Protein AF-A0ABC9NZV6-F1 (afdb_monomer)

Foldseek 3Di:
DVVVVVVVVVVVVVVVVVVVVVVVVVVVVVVVVVVVVVVCVVCDPPPDDDFPLVVVVVLLVVLCVLQVPVPDDPLVSLLQSLLCVLVVHSCSSVFKDWDPCQLVLLLVLLLVAAEEEELDVLLVVLADPLLCVQSVYYYDYCLVPPVLVVVCVVVVHHSSLSGLVVCQLVQAQHEYQYFADLNNLVSNQCSCPVVVREHSEYAQFHADDPNNQVSVVCCVVRHPHIYIYGHDRGGHSSSSNSSNNSSSCPQFDADSNRDTDHTDDD

Nearest PDB structures (foldseek):
  2afv-assembly1_A  TM=9.352E-01  e=1.718E-21  Leptospira interrogans
  4au1-assembly1_A  TM=9.487E-01  e=8.685E-20  Rhodobacter capsulatus SB 1003
  1f2v-assembly1_A  TM=9.376E-01  e=1.028E-19  Pseudomonas denitrificans (nom. rej.)
  5n0g-assembly1_A-2  TM=9.483E-01  e=7.307E-19  Rhodobacter capsulatus SB 1003
  1v9c-assembly1_B  TM=9.273E-01  e=1.791E-18  Thermus thermophilus

Solvent-accessible surface area (backbone atoms only — not comparable to full-atom values): 13851 Å² total; per-residue (Å²): 121,68,70,64,54,52,53,52,52,50,5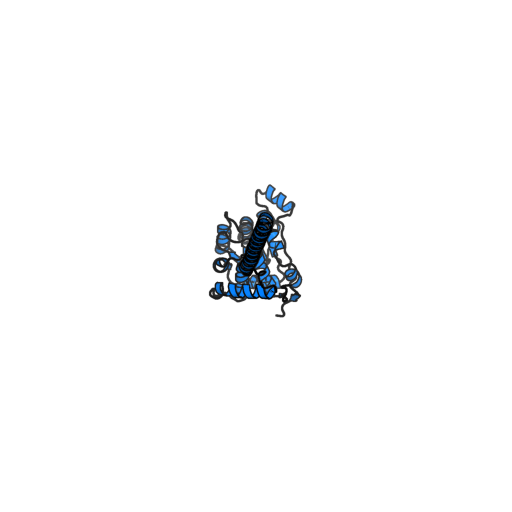1,51,54,53,50,52,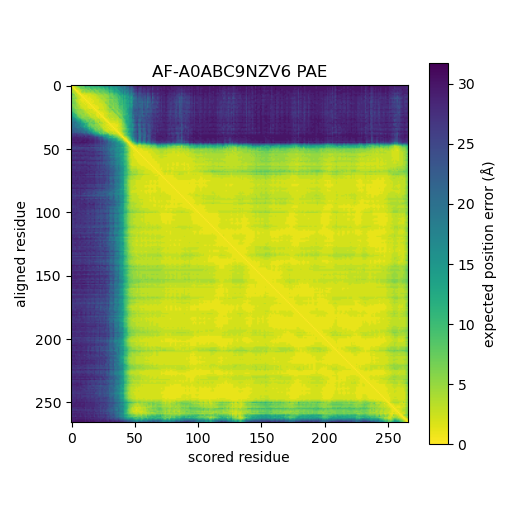52,52,52,51,52,53,51,52,50,49,53,50,52,50,49,49,50,52,48,51,50,59,63,46,66,77,61,60,79,78,92,65,89,82,53,58,37,64,53,50,53,53,48,49,59,62,45,41,79,68,46,71,88,70,80,62,52,74,70,49,46,47,30,42,47,33,34,18,64,68,67,76,38,72,66,43,50,76,33,50,45,64,42,86,65,23,65,60,42,40,38,51,27,40,74,73,52,25,37,39,40,29,48,38,66,63,25,56,67,56,37,55,61,64,49,30,62,73,66,63,33,58,76,46,66,42,57,82,38,66,66,30,49,50,51,8,62,74,70,74,49,53,40,37,34,32,28,53,60,69,48,45,74,71,40,48,48,14,33,38,37,24,10,49,49,30,61,30,48,48,42,51,50,44,40,31,72,77,69,64,44,47,35,38,20,36,34,43,15,18,31,37,94,70,55,12,31,60,39,39,52,47,46,74,74,67,54,94,45,32,27,41,34,36,59,47,44,52,55,19,26,62,38,32,12,30,39,54,38,41,47,52,51,74,51,39,35,61,49,70,76,64,47,69,77,46,67,44,87,128

Structure (mmCIF, N/CA/C/O backbone):
data_AF-A0ABC9NZV6-F1
#
_entry.id   AF-A0ABC9NZV6-F1
#
loop_
_atom_site.group_PDB
_atom_site.id
_atom_site.type_symbol
_atom_site.label_atom_id
_atom_site.label_alt_id
_atom_site.label_comp_id
_atom_site.label_asym_id
_atom_site.label_entity_id
_atom_site.label_seq_id
_atom_site.pdbx_PDB_ins_code
_atom_site.Cartn_x
_atom_site.Cartn_y
_atom_site.Cartn_z
_atom_site.occupancy
_atom_site.B_iso_or_equiv
_atom_site.auth_seq_id
_atom_site.auth_comp_id
_atom_site.auth_asym_id
_atom_site.auth_atom_id
_atom_site.pdbx_PDB_model_num
ATOM 1 N N . MET A 1 1 ? 103.370 6.487 -10.328 1.00 56.66 1 MET A N 1
ATOM 2 C CA . MET A 1 1 ? 102.502 6.395 -11.528 1.00 56.66 1 MET A CA 1
ATOM 3 C C . MET A 1 1 ? 101.476 5.253 -11.467 1.00 56.66 1 MET A C 1
ATOM 5 O O . MET A 1 1 ? 100.380 5.444 -11.971 1.00 56.66 1 MET A O 1
ATOM 9 N N . VAL A 1 2 ? 101.763 4.121 -10.802 1.00 55.81 2 VAL A N 1
ATOM 10 C CA . VAL A 1 2 ? 100.850 2.952 -10.705 1.00 55.81 2 VAL A CA 1
ATOM 11 C C . VAL A 1 2 ? 99.647 3.167 -9.761 1.00 55.81 2 VAL A C 1
ATOM 13 O O . VAL A 1 2 ? 98.536 2.756 -10.076 1.00 55.81 2 VAL A O 1
ATOM 16 N N . LEU A 1 3 ? 99.815 3.896 -8.648 1.00 52.66 3 LEU A N 1
ATOM 17 C CA . LEU A 1 3 ? 98.726 4.163 -7.689 1.00 52.66 3 LEU A CA 1
ATOM 18 C C . LEU A 1 3 ? 97.547 4.953 -8.296 1.00 52.66 3 LEU A C 1
ATOM 20 O O . LEU A 1 3 ? 96.398 4.612 -8.048 1.00 52.66 3 LEU A O 1
ATOM 24 N N . ILE A 1 4 ? 97.805 5.958 -9.142 1.00 57.38 4 ILE A N 1
ATOM 25 C CA . ILE A 1 4 ? 96.760 6.818 -9.740 1.00 57.38 4 ILE A CA 1
ATOM 26 C C . ILE A 1 4 ? 95.924 6.061 -10.791 1.00 57.38 4 ILE A C 1
ATOM 28 O O . ILE A 1 4 ? 94.727 6.317 -10.925 1.00 57.38 4 ILE A O 1
ATOM 32 N N . GLN A 1 5 ? 96.521 5.105 -11.515 1.00 58.81 5 GLN A N 1
ATOM 33 C CA . GLN A 1 5 ? 95.776 4.259 -12.456 1.00 58.81 5 GLN A CA 1
ATOM 34 C C . GLN A 1 5 ? 94.800 3.320 -11.737 1.00 58.81 5 GLN A C 1
ATOM 36 O O . GLN A 1 5 ? 93.668 3.170 -12.194 1.00 58.81 5 GLN A O 1
ATOM 41 N N . ASN A 1 6 ? 95.182 2.779 -10.576 1.00 60.06 6 ASN A N 1
ATOM 42 C CA . ASN A 1 6 ? 94.305 1.911 -9.788 1.00 60.06 6 ASN A CA 1
ATOM 43 C C . ASN A 1 6 ? 93.085 2.661 -9.226 1.00 60.06 6 ASN A C 1
ATOM 45 O O . ASN A 1 6 ? 91.987 2.113 -9.238 1.00 60.06 6 ASN A O 1
ATOM 49 N N . TYR A 1 7 ? 93.229 3.932 -8.826 1.00 68.44 7 TYR A N 1
ATOM 50 C CA . TYR A 1 7 ? 92.085 4.753 -8.398 1.00 68.44 7 TYR A CA 1
ATOM 51 C 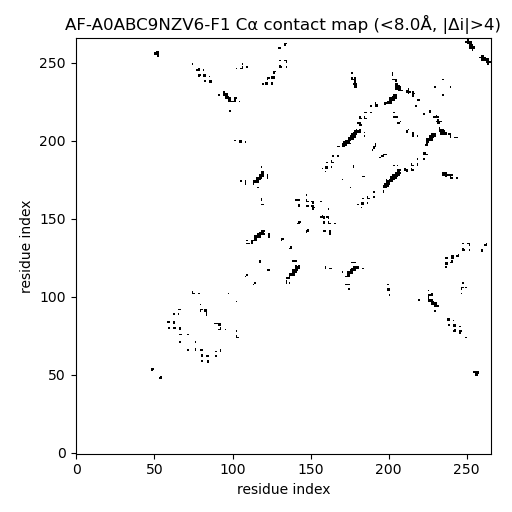C . TYR A 1 7 ? 91.125 5.089 -9.543 1.00 68.44 7 TYR A C 1
ATOM 53 O O . TYR A 1 7 ? 89.915 5.091 -9.331 1.00 68.44 7 TYR A O 1
ATOM 61 N N . LYS A 1 8 ? 91.637 5.335 -10.758 1.00 70.88 8 LYS A N 1
ATOM 62 C CA . LYS A 1 8 ? 90.788 5.536 -11.944 1.00 70.88 8 LYS A CA 1
ATOM 63 C C . LYS A 1 8 ? 90.012 4.271 -12.299 1.00 70.88 8 LYS A C 1
ATOM 65 O O . LYS A 1 8 ? 88.819 4.356 -12.573 1.00 70.88 8 LYS A O 1
ATOM 70 N N . LEU A 1 9 ? 90.666 3.111 -12.254 1.00 72.25 9 LEU A N 1
ATOM 71 C CA . LEU A 1 9 ? 90.017 1.831 -12.531 1.00 72.25 9 LEU A CA 1
ATOM 72 C C . LEU A 1 9 ? 88.949 1.506 -11.473 1.00 72.25 9 LEU A C 1
ATOM 74 O O . LEU A 1 9 ? 87.841 1.107 -11.820 1.00 72.25 9 LEU A O 1
ATOM 78 N N . LEU A 1 10 ? 89.244 1.765 -10.194 1.00 75.19 10 LEU A N 1
ATOM 79 C CA . LEU A 1 10 ? 88.295 1.596 -9.092 1.00 75.19 10 LEU A CA 1
ATOM 80 C C . LEU A 1 10 ? 87.078 2.525 -9.235 1.00 75.19 10 LEU A C 1
ATOM 82 O O . LEU A 1 10 ? 85.949 2.078 -9.062 1.00 75.19 10 LEU A O 1
ATOM 86 N N . TRP A 1 11 ? 87.281 3.790 -9.614 1.00 72.69 11 TRP A N 1
ATOM 87 C CA . TRP A 1 11 ? 86.186 4.738 -9.857 1.00 72.69 11 TRP A CA 1
ATOM 88 C C . TRP A 1 11 ? 85.287 4.332 -11.027 1.00 72.69 11 TRP A C 1
ATOM 90 O O . TRP A 1 11 ? 84.066 4.474 -10.938 1.00 72.69 11 TRP A O 1
ATOM 100 N N . ILE A 1 12 ? 85.870 3.802 -12.106 1.00 78.94 12 ILE A N 1
ATOM 101 C CA . ILE A 1 12 ? 85.109 3.279 -13.249 1.00 78.94 12 ILE A CA 1
ATOM 102 C C . ILE A 1 12 ? 84.257 2.084 -12.806 1.00 78.94 12 ILE A C 1
ATOM 104 O O . ILE A 1 12 ? 83.060 2.058 -13.083 1.00 78.94 12 ILE A O 1
ATOM 108 N N . LEU A 1 13 ? 84.834 1.143 -12.052 1.00 78.19 13 LEU A N 1
ATOM 109 C CA . LEU A 1 13 ? 84.115 -0.032 -11.551 1.00 78.19 13 LEU A CA 1
ATOM 110 C C . LEU A 1 13 ? 82.975 0.344 -10.590 1.00 78.19 13 LEU A C 1
ATOM 112 O O . LEU A 1 13 ? 81.869 -0.176 -10.727 1.00 78.19 13 LEU A O 1
ATOM 116 N N . VAL A 1 14 ? 83.199 1.289 -9.670 1.00 76.88 14 VAL A N 1
ATOM 117 C CA . VAL A 1 14 ? 82.156 1.790 -8.753 1.00 76.88 14 VAL A CA 1
ATOM 118 C C . VAL A 1 14 ? 81.040 2.511 -9.518 1.00 76.88 14 VAL A C 1
ATOM 120 O O . VAL A 1 14 ? 79.863 2.310 -9.222 1.00 76.88 14 VAL A O 1
ATOM 123 N N . SER A 1 15 ? 81.384 3.298 -10.540 1.00 74.69 15 SER A N 1
ATOM 124 C CA . SER A 1 15 ? 80.397 4.005 -11.370 1.00 74.69 15 SER A CA 1
ATOM 125 C C . SER A 1 15 ? 79.549 3.037 -12.199 1.00 74.69 15 SER A C 1
ATOM 127 O O . SER A 1 15 ? 78.334 3.204 -12.281 1.00 74.69 15 SER A O 1
ATOM 129 N N . MET A 1 16 ? 80.162 1.990 -12.764 1.00 77.75 16 MET A N 1
ATOM 130 C CA . MET A 1 16 ? 79.445 0.925 -13.476 1.00 77.75 16 MET A CA 1
ATOM 131 C C . MET A 1 16 ? 78.511 0.146 -12.543 1.00 77.75 16 MET A C 1
ATOM 133 O O . MET A 1 16 ? 77.380 -0.156 -12.924 1.00 77.75 16 MET A O 1
ATOM 137 N N . LEU A 1 17 ? 78.944 -0.127 -11.307 1.00 76.38 17 LEU A N 1
ATOM 138 C CA . LEU A 1 17 ? 78.107 -0.779 -10.302 1.00 76.38 17 LEU A CA 1
ATOM 139 C C . LEU A 1 17 ? 76.901 0.099 -9.928 1.00 76.38 17 LEU A C 1
ATOM 141 O O . LEU A 1 17 ? 75.770 -0.381 -9.944 1.00 76.38 17 LEU A O 1
ATOM 145 N N . LEU A 1 18 ? 77.109 1.395 -9.677 1.00 72.31 18 LEU A N 1
ATOM 146 C CA . LEU A 1 18 ? 76.027 2.345 -9.385 1.00 72.31 18 LEU A CA 1
ATOM 147 C C . LEU A 1 18 ? 75.033 2.466 -10.547 1.00 72.31 18 LEU A C 1
ATOM 149 O O . LEU A 1 18 ? 73.826 2.405 -10.321 1.00 72.31 18 LEU A O 1
ATOM 153 N N . LEU A 1 19 ? 75.520 2.558 -11.789 1.00 70.19 19 LEU A N 1
ATOM 154 C CA . LEU A 1 19 ? 74.675 2.566 -12.989 1.00 70.19 19 LEU A CA 1
ATOM 155 C C . LEU A 1 19 ? 73.843 1.284 -13.110 1.00 70.19 19 LEU A C 1
ATOM 157 O O . LEU A 1 19 ? 72.652 1.357 -13.412 1.00 70.19 19 LEU A O 1
ATOM 161 N N . SER A 1 20 ? 74.432 0.121 -12.818 1.00 72.38 20 SER A N 1
ATOM 162 C CA . SER A 1 20 ? 73.709 -1.156 -12.837 1.00 72.38 20 SER A CA 1
ATOM 163 C C . SER A 1 20 ? 72.613 -1.223 -11.767 1.00 72.38 20 SER A C 1
ATOM 165 O O . SER A 1 20 ? 71.501 -1.663 -12.055 1.00 72.38 20 SER A O 1
ATOM 167 N N . ILE A 1 21 ? 72.872 -0.701 -10.563 1.00 75.81 21 ILE A N 1
ATOM 168 C CA . ILE A 1 21 ? 71.893 -0.642 -9.469 1.00 75.81 21 ILE A CA 1
ATOM 169 C C . ILE A 1 21 ? 70.735 0.293 -9.832 1.00 75.81 21 ILE A C 1
ATOM 171 O O . ILE A 1 21 ? 69.575 -0.081 -9.657 1.00 75.81 21 ILE A O 1
ATOM 175 N N . VAL A 1 22 ? 71.023 1.476 -10.387 1.00 72.81 22 VAL A N 1
ATOM 176 C CA . VAL A 1 22 ? 69.993 2.422 -10.856 1.00 72.81 22 VAL A CA 1
ATOM 177 C C . VAL A 1 22 ? 69.148 1.802 -11.969 1.00 72.81 22 VAL A C 1
ATOM 179 O O . VAL A 1 22 ? 67.926 1.936 -11.957 1.00 72.81 22 VAL A O 1
ATOM 182 N N . HIS A 1 23 ? 69.763 1.071 -12.901 1.00 74.19 23 HIS A N 1
ATOM 183 C CA . HIS A 1 23 ? 69.038 0.394 -13.975 1.00 74.19 23 HIS A CA 1
ATOM 184 C C . HIS A 1 23 ? 68.109 -0.708 -13.439 1.00 74.19 23 HIS A C 1
ATOM 186 O O . HIS A 1 23 ? 66.945 -0.775 -13.828 1.00 74.19 23 HIS A O 1
ATOM 192 N N . VAL A 1 24 ? 68.576 -1.522 -12.486 1.00 74.75 24 VAL A N 1
ATOM 193 C CA . VAL A 1 24 ? 67.761 -2.561 -11.830 1.00 74.75 24 VAL A CA 1
ATOM 194 C C . VAL A 1 24 ? 66.624 -1.955 -11.002 1.00 74.75 24 VAL A C 1
ATOM 196 O O . VAL A 1 24 ? 65.512 -2.483 -11.013 1.00 74.75 24 VAL A O 1
ATOM 199 N N . LEU A 1 25 ? 66.864 -0.842 -10.302 1.00 72.50 25 LEU A N 1
ATOM 200 C CA . LEU A 1 25 ? 65.822 -0.119 -9.567 1.00 72.50 25 LEU A CA 1
ATOM 201 C C . LEU A 1 25 ? 64.769 0.456 -10.515 1.00 72.50 25 LEU A C 1
ATOM 203 O O . LEU A 1 25 ? 63.581 0.271 -10.266 1.00 72.50 25 LEU A O 1
ATOM 207 N N . ASN A 1 26 ? 65.183 1.064 -11.629 1.00 73.12 26 ASN A N 1
ATOM 208 C CA . ASN A 1 26 ? 64.257 1.546 -12.652 1.00 73.12 26 ASN A CA 1
ATOM 209 C C . ASN A 1 26 ? 63.429 0.399 -13.234 1.00 73.12 26 ASN A C 1
ATOM 211 O O . ASN A 1 26 ? 62.211 0.513 -13.256 1.00 73.12 26 ASN A O 1
ATOM 215 N N . LEU A 1 27 ? 64.044 -0.733 -13.592 1.00 74.38 27 LEU A N 1
ATOM 216 C CA . LEU A 1 27 ? 63.324 -1.920 -14.070 1.00 74.38 27 LEU A CA 1
ATOM 217 C C . LEU A 1 27 ? 62.316 -2.445 -13.040 1.00 74.38 27 LEU A C 1
ATOM 219 O O . LEU A 1 27 ? 61.202 -2.797 -13.415 1.00 74.38 27 LEU A O 1
ATOM 223 N N . LYS A 1 28 ? 62.657 -2.452 -11.744 1.00 70.06 28 LYS A N 1
ATOM 224 C CA . LYS A 1 28 ? 61.716 -2.820 -10.671 1.00 70.06 28 LYS A CA 1
ATOM 225 C C . LYS A 1 28 ? 60.574 -1.819 -10.524 1.00 70.06 28 LYS A C 1
ATOM 227 O O . LYS A 1 28 ? 59.446 -2.245 -10.314 1.00 70.06 28 LYS A O 1
ATOM 232 N N . VAL A 1 29 ? 60.834 -0.517 -10.649 1.00 67.00 29 VAL A N 1
ATOM 233 C CA . VAL A 1 29 ? 59.794 0.526 -10.605 1.00 67.00 29 VAL A CA 1
ATOM 234 C C . VAL A 1 29 ? 58.888 0.444 -11.831 1.00 67.00 29 VAL A C 1
ATOM 236 O O . VAL A 1 29 ? 57.674 0.576 -11.686 1.00 67.00 29 VAL A O 1
ATOM 239 N N . THR A 1 30 ? 59.446 0.181 -13.017 1.00 70.88 30 THR A N 1
ATOM 240 C CA . THR A 1 30 ? 58.676 -0.030 -14.248 1.00 70.88 30 THR A CA 1
ATOM 241 C C . THR A 1 30 ? 57.847 -1.299 -14.142 1.00 70.88 30 THR A C 1
ATOM 243 O O . THR A 1 30 ? 56.654 -1.243 -14.399 1.00 70.88 30 THR A O 1
ATOM 246 N N . TRP A 1 31 ? 58.426 -2.409 -13.677 1.00 66.38 31 TRP A N 1
ATOM 247 C CA . TRP A 1 31 ? 57.707 -3.664 -13.454 1.00 66.38 31 TRP A CA 1
ATOM 248 C C . TRP A 1 31 ? 56.626 -3.517 -12.382 1.00 66.38 31 TRP A C 1
ATOM 250 O O . TRP A 1 31 ? 55.521 -4.001 -12.575 1.00 66.38 31 TRP A O 1
ATOM 260 N N . TYR A 1 32 ? 56.887 -2.778 -11.301 1.00 63.12 32 TYR A N 1
ATOM 261 C CA . TYR A 1 32 ? 55.881 -2.452 -10.291 1.00 63.12 32 TYR A CA 1
ATOM 262 C C . TYR A 1 32 ? 54.766 -1.576 -10.867 1.00 63.12 32 TYR A C 1
ATOM 264 O O . TYR A 1 32 ? 53.605 -1.867 -10.627 1.00 63.12 32 TYR A O 1
ATOM 272 N N . HIS A 1 33 ? 55.069 -0.562 -11.683 1.00 62.06 33 HIS A N 1
ATOM 273 C CA . HIS A 1 33 ? 54.044 0.223 -12.384 1.00 62.06 33 HIS A CA 1
ATOM 274 C C . HIS A 1 33 ? 53.255 -0.622 -13.385 1.00 62.06 33 HIS A C 1
ATOM 276 O O . HIS A 1 33 ? 52.044 -0.473 -13.483 1.00 62.06 33 HIS A O 1
ATOM 282 N N . GLN A 1 34 ? 53.908 -1.531 -14.105 1.00 65.31 34 GLN A N 1
ATOM 283 C CA . GLN A 1 34 ? 53.268 -2.419 -15.073 1.00 65.31 34 GLN A CA 1
ATOM 284 C C . GLN A 1 34 ? 52.403 -3.475 -14.377 1.00 65.31 34 GLN A C 1
ATOM 286 O O . GLN A 1 34 ? 51.313 -3.768 -14.851 1.00 65.31 34 GLN A O 1
ATOM 291 N N . MET A 1 35 ? 52.847 -3.977 -13.223 1.00 65.19 35 MET A N 1
ATOM 292 C CA . MET A 1 35 ? 52.109 -4.880 -12.340 1.00 65.19 35 MET A CA 1
ATOM 293 C C . MET A 1 35 ? 50.944 -4.160 -11.655 1.00 65.19 35 MET A C 1
ATOM 295 O O . MET A 1 35 ? 49.849 -4.695 -11.593 1.00 65.19 35 MET A O 1
ATOM 299 N N . MET A 1 36 ? 51.132 -2.931 -11.177 1.00 61.97 36 MET A N 1
ATOM 300 C CA . MET A 1 36 ? 50.050 -2.114 -10.623 1.00 61.97 36 MET A CA 1
ATOM 301 C C . MET A 1 36 ? 49.042 -1.729 -11.710 1.00 61.97 36 MET A C 1
ATOM 303 O O . MET A 1 36 ? 47.847 -1.737 -11.446 1.00 61.97 36 MET A O 1
ATOM 307 N N . ASN A 1 37 ? 49.486 -1.467 -12.942 1.00 58.31 37 ASN A N 1
ATOM 308 C CA . ASN A 1 37 ? 48.604 -1.240 -14.087 1.00 58.31 37 ASN A CA 1
ATOM 309 C C . ASN A 1 37 ? 47.893 -2.520 -14.541 1.00 58.31 37 ASN A C 1
ATOM 311 O O . ASN A 1 37 ? 46.728 -2.436 -14.907 1.00 58.31 37 ASN A O 1
ATOM 315 N N . SER A 1 38 ? 48.532 -3.695 -14.486 1.00 59.00 38 SER A N 1
ATOM 316 C CA . SER A 1 38 ? 47.881 -4.974 -14.809 1.00 59.00 38 SER A CA 1
ATOM 317 C C . SER A 1 38 ? 46.920 -5.433 -13.709 1.00 59.00 38 SER A C 1
ATOM 319 O O . SER A 1 38 ? 45.859 -5.966 -14.019 1.00 59.00 38 SER A O 1
ATOM 321 N N . LEU A 1 39 ? 47.221 -5.144 -12.438 1.00 55.41 39 LEU A N 1
ATOM 322 C CA . LEU A 1 39 ? 46.312 -5.329 -11.302 1.00 55.41 39 LEU A CA 1
ATOM 323 C C . LEU A 1 39 ? 45.149 -4.320 -11.332 1.00 55.41 39 LEU A C 1
ATOM 325 O O . LEU A 1 39 ? 44.021 -4.679 -11.001 1.00 55.41 39 LEU A O 1
ATOM 329 N N . ASN A 1 40 ? 45.381 -3.084 -11.788 1.00 50.97 40 ASN A N 1
ATOM 330 C CA . ASN A 1 40 ? 44.329 -2.080 -12.000 1.00 50.97 40 ASN A CA 1
ATOM 331 C C . ASN A 1 40 ? 43.521 -2.303 -13.291 1.00 50.97 40 ASN A C 1
ATOM 333 O O . ASN A 1 40 ? 42.429 -1.752 -13.416 1.00 50.97 40 ASN A O 1
ATOM 337 N N . TYR A 1 41 ? 43.983 -3.156 -14.212 1.00 46.88 41 TYR A N 1
ATOM 338 C CA . TYR A 1 41 ? 43.236 -3.535 -15.420 1.00 46.88 41 TYR A CA 1
ATOM 339 C C . TYR A 1 41 ? 41.993 -4.400 -15.117 1.00 46.88 41 TYR A C 1
ATOM 341 O O . TYR A 1 41 ? 41.191 -4.659 -16.006 1.00 46.88 41 TYR A O 1
ATOM 349 N N . GLY A 1 42 ? 41.799 -4.810 -13.856 1.00 44.94 42 GLY A N 1
ATOM 350 C CA . GLY A 1 42 ? 40.578 -5.459 -13.357 1.00 44.94 42 GLY A CA 1
ATOM 351 C C . GLY A 1 42 ? 39.591 -4.525 -12.639 1.00 44.94 42 GLY A C 1
ATOM 352 O O . GLY A 1 42 ? 38.555 -4.985 -12.165 1.00 44.94 42 GLY A O 1
ATOM 353 N N . ARG A 1 43 ? 39.889 -3.224 -12.529 1.00 46.59 43 ARG A N 1
ATOM 354 C CA . ARG A 1 43 ? 38.944 -2.189 -12.071 1.00 46.59 43 ARG A CA 1
ATOM 355 C C . ARG A 1 43 ? 38.928 -1.030 -13.060 1.00 46.59 43 ARG A C 1
ATOM 357 O O . ARG A 1 43 ? 39.161 0.124 -12.709 1.00 46.59 43 ARG A O 1
ATOM 364 N N . THR A 1 44 ? 38.645 -1.342 -14.318 1.00 50.22 44 THR A N 1
ATOM 365 C CA . THR A 1 44 ? 38.034 -0.369 -15.226 1.00 50.22 44 THR A CA 1
ATOM 366 C C . THR A 1 44 ? 36.849 0.278 -14.508 1.00 50.22 44 THR A C 1
ATOM 368 O O . THR A 1 44 ? 36.097 -0.433 -13.838 1.00 50.22 44 THR A O 1
ATOM 371 N N . LEU A 1 45 ? 36.702 1.609 -14.607 1.00 51.28 45 LEU A N 1
ATOM 372 C CA . LEU A 1 45 ? 35.473 2.314 -14.223 1.00 51.28 45 LEU A CA 1
ATO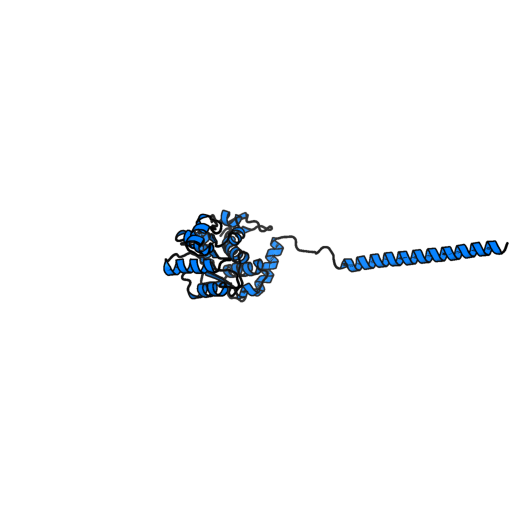M 373 C C . LEU A 1 45 ? 34.285 1.430 -14.610 1.00 51.28 45 LEU A C 1
ATOM 375 O O . LEU A 1 45 ? 34.181 1.104 -15.790 1.00 51.28 45 LEU A O 1
ATOM 379 N N . MET A 1 46 ? 33.487 0.980 -13.631 1.00 55.78 46 MET A N 1
ATOM 380 C CA . MET A 1 46 ? 32.398 0.031 -13.869 1.00 55.78 46 MET A CA 1
ATOM 381 C C . MET A 1 46 ? 31.630 0.444 -15.128 1.00 55.78 46 MET A C 1
ATOM 383 O O . MET A 1 46 ? 31.084 1.546 -15.187 1.00 55.78 46 MET A O 1
ATOM 387 N N . ASP A 1 47 ? 31.619 -0.423 -16.135 1.00 71.38 47 ASP A N 1
ATOM 388 C CA . ASP A 1 47 ? 30.771 -0.261 -17.307 1.00 71.38 47 ASP A CA 1
ATOM 389 C C . ASP A 1 47 ? 29.345 -0.612 -16.855 1.00 71.38 47 ASP A C 1
ATOM 391 O O . ASP A 1 47 ? 28.930 -1.768 -16.873 1.00 71.38 47 ASP A O 1
ATOM 395 N N . TYR A 1 48 ? 28.649 0.364 -16.263 1.00 80.31 48 TYR A N 1
ATOM 396 C CA . TYR A 1 48 ? 27.277 0.215 -15.780 1.00 80.31 48 TYR A CA 1
ATOM 397 C C . TYR A 1 48 ? 26.311 0.962 -16.699 1.00 80.31 48 TYR A C 1
ATOM 399 O O . TYR A 1 48 ? 26.611 2.047 -17.207 1.00 80.31 48 TYR A O 1
ATOM 407 N N . VAL A 1 49 ? 25.133 0.374 -16.913 1.00 83.31 49 VAL A N 1
ATOM 408 C CA . VAL A 1 49 ? 24.074 0.959 -17.743 1.00 83.31 49 VAL A CA 1
ATOM 409 C C . VAL A 1 49 ? 23.647 2.302 -17.143 1.00 83.31 49 VAL A C 1
ATOM 411 O O . VAL A 1 49 ? 23.403 2.393 -15.944 1.00 83.31 49 VAL A O 1
ATOM 414 N N . LYS A 1 50 ? 23.567 3.351 -17.973 1.00 88.81 50 LYS A N 1
ATOM 415 C CA . LYS A 1 50 ? 23.236 4.727 -17.540 1.00 88.81 50 LYS A CA 1
ATOM 416 C C . LYS A 1 50 ? 21.821 5.174 -17.909 1.00 88.81 50 LYS A C 1
ATOM 418 O O . LYS A 1 50 ? 21.359 6.187 -17.396 1.00 88.81 50 LYS A O 1
ATOM 423 N N . ASN A 1 51 ? 21.153 4.465 -18.820 1.00 90.69 51 ASN A N 1
ATOM 424 C CA . ASN A 1 51 ? 19.798 4.802 -19.250 1.00 90.69 51 ASN A CA 1
ATOM 425 C C . ASN A 1 51 ? 18.775 4.241 -18.236 1.00 90.69 51 ASN A C 1
ATOM 427 O O . ASN A 1 51 ? 18.729 3.021 -18.071 1.00 90.69 51 ASN A O 1
ATOM 431 N N . PRO A 1 52 ? 17.960 5.085 -17.570 1.00 90.38 52 PRO A N 1
ATOM 432 C CA . PRO A 1 52 ? 17.032 4.634 -16.531 1.00 90.38 52 PRO A CA 1
ATOM 433 C C . PRO A 1 52 ? 16.005 3.618 -17.025 1.00 90.38 52 PRO A C 1
ATOM 435 O O . PRO A 1 52 ? 15.794 2.600 -16.369 1.00 90.38 52 PRO A O 1
ATOM 438 N N . LYS A 1 53 ? 15.402 3.857 -18.195 1.00 91.25 53 LYS A N 1
ATOM 439 C CA . LYS A 1 53 ? 14.429 2.934 -18.777 1.00 91.25 53 LYS A CA 1
ATOM 440 C C . LYS A 1 53 ? 15.052 1.584 -19.116 1.00 91.25 53 LYS A C 1
ATOM 442 O O . LYS A 1 53 ? 14.473 0.567 -18.771 1.00 91.25 53 LYS A O 1
ATOM 447 N N . ALA A 1 54 ? 16.252 1.553 -19.689 1.00 91.25 54 ALA A N 1
ATOM 448 C CA . ALA A 1 54 ? 16.952 0.301 -19.974 1.00 91.25 54 ALA A CA 1
ATOM 449 C C . ALA A 1 54 ? 17.261 -0.498 -18.694 1.00 91.25 54 ALA A C 1
ATOM 451 O O . ALA A 1 54 ? 17.198 -1.725 -18.706 1.00 91.25 54 ALA A O 1
ATOM 452 N N . ILE A 1 55 ? 17.573 0.184 -17.584 1.00 91.94 55 ILE A N 1
ATOM 453 C CA . ILE A 1 55 ? 17.772 -0.457 -16.275 1.00 91.94 55 ILE A CA 1
ATOM 454 C C . ILE A 1 55 ? 16.450 -1.023 -15.742 1.00 91.94 55 ILE A C 1
ATOM 456 O O . ILE A 1 55 ? 16.430 -2.166 -15.281 1.00 91.94 55 ILE A O 1
ATOM 460 N N . GLU A 1 56 ? 15.357 -0.254 -15.798 1.00 92.25 56 GLU A N 1
ATOM 461 C CA . GLU A 1 56 ? 14.032 -0.713 -15.353 1.00 92.25 56 GLU A CA 1
ATOM 462 C C . GLU A 1 56 ? 13.553 -1.890 -16.212 1.00 92.25 56 GLU A C 1
ATOM 464 O O . GLU A 1 56 ? 13.225 -2.936 -15.661 1.00 92.25 56 GLU A O 1
ATOM 469 N N . ASP A 1 57 ? 13.612 -1.773 -17.539 1.00 91.75 57 ASP A N 1
ATOM 470 C CA . ASP A 1 57 ? 13.205 -2.816 -18.485 1.00 91.75 57 ASP A CA 1
ATOM 471 C C . ASP A 1 57 ? 14.008 -4.106 -18.252 1.00 91.75 57 ASP A C 1
ATOM 473 O O . ASP A 1 57 ? 13.422 -5.185 -18.133 1.00 91.75 57 ASP A O 1
ATOM 477 N N . LYS A 1 58 ? 15.338 -4.009 -18.078 1.00 93.50 58 LYS A N 1
ATOM 478 C CA . LYS A 1 58 ? 16.167 -5.184 -17.771 1.00 93.50 58 LYS A CA 1
ATOM 479 C C . LYS A 1 58 ? 15.842 -5.786 -16.405 1.00 93.50 58 LYS A C 1
ATOM 481 O O . LYS A 1 58 ? 15.865 -7.005 -16.249 1.00 93.50 58 LYS A O 1
ATOM 486 N N . SER A 1 59 ? 15.532 -4.950 -15.416 1.00 93.88 59 SER A N 1
ATOM 487 C CA . SER A 1 59 ? 15.104 -5.419 -14.095 1.00 93.88 59 SER A CA 1
ATOM 488 C C . SER A 1 59 ? 13.778 -6.173 -14.183 1.00 93.88 59 SER A C 1
ATOM 490 O O . SER A 1 59 ? 13.652 -7.237 -13.586 1.00 93.88 59 SER A O 1
ATOM 492 N N . MET A 1 60 ? 12.807 -5.665 -14.949 1.00 94.12 60 MET A N 1
ATOM 493 C CA . MET A 1 60 ? 11.510 -6.320 -15.137 1.00 94.12 60 MET A CA 1
ATOM 494 C C . MET A 1 60 ? 11.641 -7.636 -15.905 1.00 94.12 60 MET A C 1
ATOM 496 O O . MET A 1 60 ? 10.981 -8.600 -15.535 1.00 94.12 60 MET A O 1
ATOM 500 N N . GLU A 1 61 ? 12.532 -7.716 -16.898 1.00 95.06 61 GLU A N 1
ATOM 501 C CA . GLU A 1 61 ? 12.856 -8.972 -17.593 1.00 95.06 61 GLU A CA 1
ATOM 502 C C . GLU A 1 61 ? 13.355 -10.044 -16.610 1.00 95.06 61 GLU A C 1
ATOM 504 O O . GLU A 1 61 ? 12.858 -11.165 -16.619 1.00 95.06 61 GLU A O 1
ATOM 509 N N . ILE A 1 62 ? 14.285 -9.689 -15.715 1.00 95.88 62 ILE A N 1
ATOM 510 C CA . ILE A 1 62 ? 14.809 -10.613 -14.693 1.00 95.88 62 ILE A CA 1
ATOM 511 C C . ILE A 1 62 ? 13.711 -11.021 -13.704 1.00 95.88 62 ILE A C 1
ATOM 513 O O . ILE A 1 62 ? 13.619 -12.183 -13.316 1.00 95.88 62 ILE A O 1
ATOM 517 N N . ILE A 1 63 ? 12.883 -10.070 -13.272 1.00 97.12 63 ILE A N 1
ATOM 518 C CA . ILE A 1 63 ? 11.796 -10.324 -12.320 1.00 97.12 63 ILE A CA 1
ATOM 519 C C . ILE A 1 63 ? 10.714 -11.213 -12.941 1.00 97.12 63 ILE A C 1
ATOM 521 O O . ILE A 1 63 ? 10.127 -12.029 -12.229 1.00 97.12 63 ILE A O 1
ATOM 525 N N . TYR A 1 64 ? 10.477 -11.100 -14.251 1.00 95.06 64 TYR A N 1
ATOM 526 C CA . TYR A 1 64 ? 9.439 -11.847 -14.959 1.00 95.06 64 TYR A CA 1
ATOM 527 C C . TYR A 1 64 ? 9.576 -13.366 -14.777 1.00 95.06 64 TYR A C 1
ATOM 529 O O . TYR A 1 64 ? 8.576 -14.061 -14.592 1.00 95.06 64 TYR A O 1
ATOM 537 N N . ASP A 1 65 ? 10.8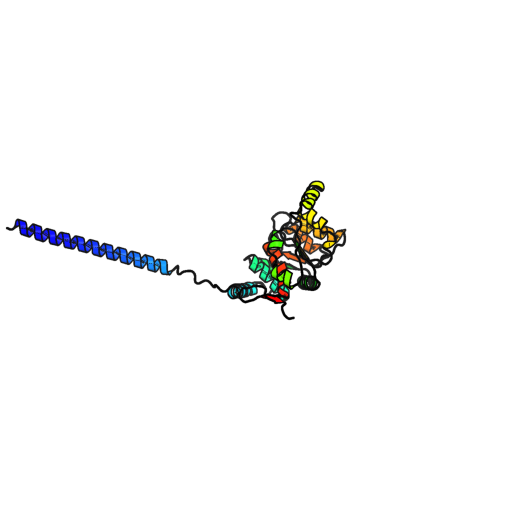07 -13.878 -14.714 1.00 96.69 65 ASP A N 1
ATOM 538 C CA . ASP A 1 65 ? 11.079 -15.299 -14.476 1.00 96.69 65 ASP A CA 1
ATOM 539 C C . ASP A 1 65 ? 10.545 -15.822 -13.134 1.00 96.69 65 ASP A C 1
ATOM 541 O O . ASP A 1 65 ? 10.277 -17.016 -13.015 1.00 96.69 65 ASP A O 1
ATOM 545 N N . TYR A 1 66 ? 10.338 -14.947 -12.148 1.00 96.31 66 TYR A N 1
ATOM 546 C CA . TYR A 1 66 ? 9.810 -15.307 -10.829 1.00 96.31 66 TYR A CA 1
ATOM 547 C C . TYR A 1 66 ? 8.284 -15.187 -10.727 1.00 96.31 66 TYR A C 1
ATOM 549 O O . TYR A 1 66 ? 7.708 -15.649 -9.741 1.00 96.31 66 TYR A O 1
ATOM 557 N N . VAL A 1 67 ? 7.627 -14.559 -11.709 1.00 96.31 67 VAL A N 1
ATOM 558 C CA . VAL A 1 67 ? 6.183 -14.252 -11.665 1.00 96.31 67 VAL A CA 1
ATOM 559 C C . VAL A 1 67 ? 5.372 -14.920 -12.776 1.00 96.31 67 VAL A C 1
ATOM 561 O O . VAL A 1 67 ? 4.181 -15.147 -12.583 1.00 96.31 67 VAL A O 1
ATOM 564 N N . LYS A 1 68 ? 5.989 -15.270 -13.913 1.00 94.38 68 LYS A N 1
ATOM 565 C CA . LYS A 1 68 ? 5.300 -15.791 -15.111 1.00 94.38 68 LYS A CA 1
ATOM 566 C C . LYS A 1 68 ? 4.468 -17.057 -14.872 1.00 94.38 68 LYS A C 1
ATOM 568 O O . LYS A 1 68 ? 3.425 -17.226 -15.493 1.00 94.38 68 LYS A O 1
ATOM 573 N N . ASP A 1 69 ? 4.892 -17.912 -13.942 1.00 95.94 69 ASP A N 1
ATOM 574 C CA . ASP A 1 69 ? 4.245 -19.203 -13.666 1.00 95.94 69 ASP A CA 1
ATOM 575 C C . ASP A 1 69 ? 3.197 -19.127 -12.536 1.00 95.94 69 ASP A C 1
ATOM 577 O O . ASP A 1 69 ? 2.659 -20.148 -12.108 1.00 95.94 69 ASP A O 1
ATOM 581 N N . LEU A 1 70 ? 2.885 -17.924 -12.037 1.00 95.31 70 LEU A N 1
ATOM 582 C CA . LEU A 1 70 ? 1.940 -17.719 -10.931 1.00 95.31 70 LEU A CA 1
ATOM 583 C C . LEU A 1 70 ? 0.465 -17.665 -11.362 1.00 95.31 70 LEU A C 1
ATOM 585 O O . LEU A 1 70 ? -0.407 -17.560 -10.501 1.00 95.31 70 LEU A O 1
ATOM 589 N N . GLY A 1 71 ? 0.174 -17.728 -12.667 1.00 95.69 71 GLY A N 1
ATOM 590 C CA . GLY A 1 71 ? -1.198 -17.666 -13.187 1.00 95.69 71 GLY A CA 1
ATOM 591 C C . GLY A 1 71 ? -1.887 -16.317 -12.952 1.00 95.69 71 GLY A C 1
ATOM 592 O O . GLY A 1 71 ? -3.102 -16.273 -12.783 1.00 95.69 71 GLY A O 1
ATOM 593 N N . LEU A 1 72 ? -1.102 -15.239 -12.899 1.00 96.81 72 LEU A N 1
ATOM 594 C CA . LEU A 1 72 ? -1.557 -13.869 -12.669 1.00 96.81 72 LEU A CA 1
ATOM 595 C C . LEU A 1 72 ? -1.982 -13.199 -13.983 1.00 96.81 72 LEU A C 1
ATOM 597 O O . LEU A 1 72 ? -1.423 -13.484 -15.042 1.00 96.81 72 LEU A O 1
ATOM 601 N N . THR A 1 73 ? -2.926 -12.266 -13.905 1.00 96.62 73 THR A N 1
ATOM 602 C CA . THR A 1 73 ? -3.243 -11.333 -15.000 1.00 96.62 73 THR A CA 1
ATOM 603 C C . THR A 1 73 ? -2.100 -10.341 -15.237 1.00 96.62 73 THR A C 1
ATOM 605 O O . THR A 1 73 ? -1.263 -10.128 -14.361 1.00 96.62 73 THR A O 1
ATOM 608 N N . ASP A 1 74 ? -2.075 -9.662 -16.387 1.00 95.44 74 ASP A N 1
ATOM 609 C CA . ASP A 1 74 ? -1.028 -8.675 -16.705 1.00 95.44 74 ASP A CA 1
ATOM 610 C C . ASP A 1 74 ? -0.934 -7.542 -15.664 1.00 95.44 74 ASP A C 1
ATOM 612 O O . ASP A 1 74 ? 0.160 -7.108 -15.283 1.00 95.44 74 ASP A O 1
ATOM 616 N N . ASP A 1 75 ? -2.079 -7.080 -15.153 1.00 96.56 75 ASP A N 1
ATOM 617 C CA . ASP A 1 75 ? -2.121 -6.044 -14.120 1.00 96.56 75 ASP A CA 1
ATOM 618 C C . ASP A 1 75 ? -1.602 -6.564 -12.770 1.00 96.56 75 ASP A C 1
ATOM 620 O O . ASP A 1 75 ? -0.865 -5.862 -12.070 1.00 96.56 75 ASP A O 1
ATOM 624 N N . GLU A 1 76 ? -1.915 -7.810 -12.416 1.00 98.06 76 GLU A N 1
ATOM 625 C CA . GLU A 1 76 ? -1.376 -8.466 -11.222 1.00 98.06 76 GLU A CA 1
ATOM 626 C C . GLU A 1 76 ? 0.128 -8.731 -11.347 1.00 98.06 76 GLU A C 1
ATOM 628 O O . GLU A 1 76 ? 0.873 -8.475 -10.398 1.00 98.06 76 GLU A O 1
ATOM 633 N N . VAL A 1 77 ? 0.608 -9.155 -12.522 1.00 97.69 77 VAL A N 1
ATOM 634 C CA . VAL A 1 77 ? 2.041 -9.286 -12.824 1.00 97.69 77 VAL A CA 1
ATOM 635 C C . VAL A 1 77 ? 2.737 -7.947 -12.618 1.00 97.69 77 VAL A C 1
ATOM 637 O O . VAL A 1 77 ? 3.794 -7.904 -11.981 1.00 97.69 77 VAL A O 1
ATOM 640 N N . ARG A 1 78 ? 2.144 -6.837 -13.075 1.00 96.50 78 ARG A N 1
ATOM 641 C CA . ARG A 1 78 ? 2.683 -5.488 -12.841 1.00 96.50 78 ARG A CA 1
ATOM 642 C C . ARG A 1 78 ? 2.798 -5.189 -11.348 1.00 96.50 78 ARG A C 1
ATOM 644 O O . ARG A 1 78 ? 3.855 -4.730 -10.911 1.00 96.50 78 ARG A O 1
ATOM 651 N N . VAL A 1 79 ? 1.749 -5.448 -10.564 1.00 98.38 79 VAL A N 1
ATOM 652 C CA . VAL A 1 79 ? 1.747 -5.237 -9.105 1.00 98.38 79 VAL A CA 1
ATOM 653 C C . VAL A 1 79 ? 2.849 -6.057 -8.435 1.00 98.38 79 VAL A C 1
ATOM 655 O O . VAL A 1 79 ? 3.707 -5.483 -7.761 1.00 98.38 79 VAL A O 1
ATOM 658 N N . VAL A 1 80 ? 2.881 -7.372 -8.658 1.00 98.44 80 VAL A N 1
ATOM 659 C CA . VAL A 1 80 ? 3.852 -8.273 -8.019 1.00 98.44 80 VAL A CA 1
ATOM 660 C C . VAL A 1 80 ? 5.279 -7.916 -8.426 1.00 98.44 80 VAL A C 1
ATOM 662 O O . VAL A 1 80 ? 6.139 -7.748 -7.559 1.00 98.44 80 VAL A O 1
ATOM 665 N N . SER A 1 81 ? 5.531 -7.682 -9.713 1.00 97.94 81 SER A N 1
ATOM 666 C CA . SER A 1 81 ? 6.870 -7.342 -10.209 1.00 97.94 81 SER A CA 1
ATOM 667 C C . SER A 1 81 ? 7.417 -6.071 -9.564 1.00 97.94 81 SER A C 1
ATOM 669 O O . SER A 1 81 ? 8.597 -5.985 -9.236 1.00 97.94 81 SER A O 1
ATOM 671 N N . ARG A 1 82 ? 6.555 -5.086 -9.302 1.00 97.00 82 ARG A N 1
ATOM 672 C CA . ARG A 1 82 ? 6.963 -3.826 -8.665 1.00 97.00 82 ARG A CA 1
ATOM 673 C C . ARG A 1 82 ? 7.236 -3.975 -7.180 1.00 97.00 82 ARG A C 1
ATOM 675 O O . ARG A 1 82 ? 8.125 -3.289 -6.684 1.00 97.00 82 ARG A O 1
ATOM 682 N N . THR A 1 83 ? 6.554 -4.891 -6.491 1.00 98.12 83 THR A N 1
ATOM 683 C CA . THR A 1 83 ? 6.911 -5.236 -5.105 1.00 98.12 83 THR A CA 1
ATOM 684 C C . THR A 1 83 ? 8.284 -5.903 -5.022 1.00 98.12 83 THR A C 1
ATOM 686 O O . THR A 1 83 ? 9.081 -5.556 -4.149 1.00 98.12 83 THR A O 1
ATOM 689 N N . VAL A 1 84 ? 8.609 -6.788 -5.971 1.00 98.31 84 VAL A N 1
ATOM 690 C CA . VAL A 1 84 ? 9.939 -7.409 -6.082 1.00 98.31 84 VAL A CA 1
ATOM 691 C C . VAL A 1 84 ? 10.992 -6.356 -6.432 1.00 98.31 84 VAL A C 1
ATOM 693 O O . VAL A 1 84 ? 12.024 -6.271 -5.777 1.00 98.31 84 VAL A O 1
ATOM 696 N N . HIS A 1 85 ? 10.713 -5.488 -7.405 1.00 97.56 85 HIS A N 1
ATOM 697 C CA . HIS A 1 85 ? 11.635 -4.430 -7.818 1.00 97.56 85 HIS A CA 1
ATOM 698 C C . HIS A 1 85 ? 11.938 -3.440 -6.686 1.00 97.56 85 HIS A C 1
ATOM 700 O O . HIS A 1 85 ? 13.095 -3.111 -6.443 1.00 97.56 85 HIS A O 1
ATOM 706 N N . ALA A 1 86 ? 10.907 -2.987 -5.967 1.00 97.19 86 ALA A N 1
ATOM 707 C CA . ALA A 1 86 ? 11.057 -2.021 -4.881 1.00 97.19 86 ALA A CA 1
ATOM 708 C C . ALA A 1 86 ? 11.766 -2.600 -3.646 1.00 97.19 86 ALA A C 1
ATOM 710 O O . ALA A 1 86 ? 12.340 -1.841 -2.865 1.00 97.19 86 ALA A O 1
ATOM 711 N N . SER A 1 87 ? 11.707 -3.919 -3.450 1.00 97.12 87 SER A N 1
ATOM 712 C CA . SER A 1 87 ? 12.366 -4.605 -2.334 1.00 97.12 87 SER A CA 1
ATOM 713 C C . SER A 1 87 ? 13.764 -5.123 -2.672 1.00 97.12 87 SER A C 1
ATOM 715 O O . SER A 1 87 ? 14.587 -5.259 -1.770 1.00 97.12 87 SER A O 1
ATOM 717 N N . GLY A 1 88 ? 14.028 -5.435 -3.944 1.00 97.38 88 GLY A N 1
ATOM 718 C CA . GLY A 1 88 ? 15.190 -6.227 -4.347 1.00 97.38 88 GLY A CA 1
ATOM 719 C C . GLY A 1 88 ? 15.102 -7.695 -3.912 1.00 97.38 88 GLY A C 1
ATOM 720 O O . GLY A 1 88 ? 16.126 -8.371 -3.862 1.00 97.38 88 GLY A O 1
ATOM 721 N N . ASP A 1 89 ? 13.907 -8.184 -3.569 1.00 98.00 89 ASP A N 1
ATOM 722 C CA . ASP A 1 89 ? 13.687 -9.496 -2.963 1.00 98.00 89 ASP A CA 1
ATOM 723 C C . ASP A 1 89 ? 12.631 -10.291 -3.745 1.00 98.00 89 ASP A C 1
ATOM 725 O O . ASP A 1 89 ? 11.434 -9.990 -3.732 1.00 98.00 89 ASP A O 1
ATOM 729 N N . VAL A 1 90 ? 13.092 -11.334 -4.437 1.00 97.38 90 VAL A N 1
ATOM 730 C CA . VAL A 1 90 ? 12.261 -12.191 -5.298 1.00 97.38 90 VAL A CA 1
ATOM 731 C C . VAL A 1 90 ? 11.249 -13.027 -4.519 1.00 97.38 90 VAL A C 1
ATOM 733 O O . VAL A 1 90 ? 10.251 -13.458 -5.093 1.00 97.38 90 VAL A O 1
ATOM 736 N N . GLU A 1 91 ? 11.429 -13.215 -3.207 1.00 97.12 91 GLU A N 1
ATOM 737 C CA . GLU A 1 91 ? 10.465 -13.959 -2.391 1.00 97.12 91 GLU A CA 1
ATOM 738 C C . GLU A 1 91 ? 9.104 -13.257 -2.327 1.00 97.12 91 GLU A C 1
ATOM 740 O O . GLU A 1 91 ? 8.081 -13.921 -2.139 1.00 97.12 91 GLU A O 1
ATOM 745 N N . TYR A 1 92 ? 9.049 -11.933 -2.539 1.00 98.12 92 TYR A N 1
ATOM 746 C CA . TYR A 1 92 ? 7.776 -11.209 -2.612 1.00 98.12 92 TYR A CA 1
ATOM 747 C C . TYR A 1 92 ? 6.839 -11.777 -3.683 1.00 98.12 92 TYR A C 1
ATOM 749 O O . TYR A 1 92 ? 5.629 -11.767 -3.463 1.00 98.12 92 TYR A O 1
ATOM 757 N N . ALA A 1 93 ? 7.366 -12.364 -4.765 1.00 97.44 93 ALA A N 1
ATOM 758 C CA . ALA A 1 93 ? 6.554 -13.022 -5.788 1.00 97.44 93 ALA A CA 1
ATOM 759 C C . ALA A 1 93 ? 5.622 -14.098 -5.201 1.00 97.44 93 ALA A C 1
ATOM 761 O O . ALA A 1 93 ? 4.470 -14.218 -5.604 1.00 97.44 93 ALA A O 1
ATOM 762 N N . GLN A 1 94 ? 6.090 -14.831 -4.188 1.00 97.06 94 GLN A N 1
ATOM 763 C CA . GLN A 1 94 ? 5.323 -15.897 -3.534 1.00 97.06 94 GLN A CA 1
ATOM 764 C C . GLN A 1 94 ? 4.494 -15.393 -2.344 1.00 97.06 94 GLN A C 1
ATOM 766 O O . GLN A 1 94 ? 3.468 -15.988 -1.984 1.00 97.06 94 GLN A O 1
ATOM 771 N N . LEU A 1 95 ? 4.938 -14.302 -1.713 1.00 98.06 95 LEU A N 1
ATOM 772 C CA . LEU A 1 95 ? 4.331 -13.766 -0.496 1.00 98.06 95 LEU A CA 1
ATOM 773 C C . LEU A 1 95 ? 3.153 -12.834 -0.762 1.00 98.06 95 LEU A C 1
ATOM 775 O O . LEU A 1 95 ? 2.286 -12.735 0.110 1.00 98.06 95 LEU A O 1
ATOM 779 N N . VAL A 1 96 ? 3.101 -12.166 -1.918 1.00 98.62 96 VAL A N 1
ATOM 780 C CA . VAL A 1 96 ? 1.957 -11.321 -2.277 1.00 98.62 96 VAL A CA 1
ATOM 781 C C . VAL A 1 96 ? 0.686 -12.176 -2.342 1.00 98.62 96 VAL A C 1
ATOM 783 O O . VAL A 1 96 ? 0.672 -13.288 -2.883 1.00 98.62 96 VAL A O 1
ATOM 786 N N . LYS A 1 97 ? -0.387 -11.664 -1.737 1.00 98.69 97 LYS A N 1
ATOM 787 C CA . LYS A 1 97 ? -1.735 -12.237 -1.771 1.00 98.69 97 LYS A CA 1
ATOM 788 C C . LYS A 1 97 ? -2.733 -11.142 -2.084 1.00 98.69 97 LYS A C 1
ATOM 790 O O . LYS A 1 97 ? -2.607 -10.022 -1.596 1.00 98.69 97 LYS A O 1
ATOM 795 N N . MET A 1 98 ? -3.721 -11.484 -2.892 1.00 98.56 98 MET A N 1
ATOM 796 C CA . MET A 1 98 ? -4.751 -10.567 -3.353 1.00 98.56 98 MET A CA 1
ATOM 797 C C . MET A 1 98 ? -6.094 -11.276 -3.223 1.00 98.56 98 MET A C 1
ATOM 799 O O . MET A 1 98 ? -6.171 -12.488 -3.434 1.00 98.56 98 MET A O 1
ATOM 803 N N . SER A 1 99 ? -7.137 -10.552 -2.830 1.00 98.50 99 SER A N 1
ATOM 804 C CA . SER A 1 99 ? -8.499 -11.065 -2.987 1.00 98.50 99 SER A CA 1
ATOM 805 C C . SER A 1 99 ? -8.872 -11.094 -4.476 1.00 98.50 99 SER A C 1
ATOM 807 O O . SER A 1 99 ? -8.270 -10.350 -5.255 1.00 98.50 99 SER A O 1
ATOM 809 N N . PRO A 1 100 ? -9.903 -11.857 -4.879 1.00 97.56 100 PRO A N 1
ATOM 810 C CA . PRO A 1 100 ? -10.421 -11.795 -6.244 1.00 97.56 100 PRO A CA 1
ATOM 811 C C . PRO A 1 100 ? -10.699 -10.352 -6.692 1.00 97.56 100 PRO A C 1
ATOM 813 O O . PRO A 1 100 ? -11.242 -9.550 -5.923 1.00 97.56 100 PRO A O 1
ATOM 816 N N . ASP A 1 101 ? -10.285 -10.032 -7.918 1.00 96.38 101 ASP A N 1
ATOM 817 C CA . ASP A 1 101 ? -10.458 -8.739 -8.596 1.00 96.38 101 ASP A CA 1
ATOM 818 C C . ASP A 1 101 ? -9.867 -7.517 -7.865 1.00 96.38 101 ASP A C 1
ATOM 820 O O . ASP A 1 101 ? -10.217 -6.380 -8.182 1.00 96.38 101 ASP A O 1
ATOM 824 N N . ALA A 1 102 ? -8.986 -7.701 -6.871 1.00 98.62 102 ALA A N 1
ATOM 825 C CA . ALA A 1 102 ? -8.476 -6.590 -6.059 1.00 98.62 102 ALA A CA 1
ATOM 826 C C . ALA A 1 102 ? -7.755 -5.523 -6.894 1.00 98.62 102 ALA A C 1
ATOM 828 O O . ALA A 1 102 ? -7.930 -4.326 -6.661 1.00 98.62 102 ALA A O 1
ATOM 829 N N . VAL A 1 103 ? -6.950 -5.958 -7.868 1.00 98.69 103 VAL A N 1
ATOM 830 C CA . VAL A 1 103 ? -6.184 -5.059 -8.737 1.00 98.69 103 VAL A CA 1
ATOM 831 C C . VAL A 1 103 ? -7.120 -4.260 -9.638 1.00 98.69 103 VAL A C 1
ATOM 833 O O . VAL A 1 103 ? -7.054 -3.031 -9.626 1.00 98.69 103 VAL A O 1
ATOM 836 N N . GLN A 1 104 ? -8.041 -4.926 -10.337 1.00 98.31 104 GLN A N 1
ATOM 837 C CA . GLN A 1 104 ? -9.035 -4.277 -11.194 1.00 98.31 104 GLN A CA 1
ATOM 838 C C . GLN A 1 104 ? -9.903 -3.293 -10.409 1.00 98.31 104 GLN A C 1
ATOM 840 O O . GLN A 1 104 ? -10.002 -2.137 -10.808 1.00 98.31 104 GLN A O 1
ATOM 845 N N . LYS A 1 105 ? -10.433 -3.682 -9.242 1.00 98.50 105 LYS A N 1
ATOM 846 C CA . LYS A 1 105 ? -11.224 -2.772 -8.394 1.00 98.50 105 LYS A CA 1
ATOM 847 C C . LYS A 1 105 ? -10.423 -1.562 -7.921 1.00 98.50 105 LYS A C 1
ATOM 849 O O . LYS A 1 105 ? -10.970 -0.468 -7.831 1.00 98.50 105 LYS A O 1
ATOM 854 N N . GLY A 1 106 ? -9.130 -1.731 -7.644 1.00 98.69 106 GLY A N 1
ATOM 855 C CA . GLY A 1 106 ? -8.235 -0.617 -7.332 1.00 98.69 106 GLY A CA 1
ATOM 856 C C . GLY A 1 106 ? -8.056 0.350 -8.503 1.00 98.69 106 GLY A C 1
ATOM 857 O O . GLY A 1 106 ? -8.116 1.563 -8.316 1.00 98.69 106 GLY A O 1
ATOM 858 N N . ILE A 1 107 ? -7.860 -0.176 -9.714 1.00 98.44 107 ILE A N 1
ATOM 859 C CA . ILE A 1 107 ? -7.737 0.632 -10.936 1.00 98.44 107 ILE A CA 1
ATOM 860 C C . ILE A 1 107 ? -9.049 1.376 -11.216 1.00 98.44 107 ILE A C 1
ATOM 862 O O . ILE A 1 107 ? -9.030 2.591 -11.404 1.00 98.44 107 ILE A O 1
ATOM 866 N N . GLU A 1 108 ? -10.186 0.680 -11.164 1.00 98.19 108 GLU A N 1
ATOM 867 C CA . GLU A 1 108 ? -11.520 1.259 -11.355 1.00 98.19 108 GLU A CA 1
ATOM 868 C C . GLU A 1 108 ? -11.829 2.344 -10.322 1.00 98.19 108 GLU A C 1
ATOM 870 O O . GLU A 1 108 ? -12.361 3.395 -10.670 1.00 98.19 108 GLU A O 1
ATOM 875 N N . ALA A 1 109 ? -11.473 2.131 -9.053 1.00 98.56 109 ALA A N 1
ATOM 876 C CA . ALA A 1 109 ? -11.655 3.136 -8.013 1.00 98.56 109 ALA A CA 1
ATOM 877 C C . ALA A 1 109 ? -10.879 4.416 -8.340 1.00 98.56 109 ALA A C 1
ATOM 879 O O . ALA A 1 109 ? -11.447 5.506 -8.298 1.00 98.56 109 ALA A O 1
ATOM 880 N N . LEU A 1 110 ? -9.605 4.294 -8.728 1.00 98.38 110 LEU A N 1
ATOM 881 C CA . LEU A 1 110 ? -8.794 5.445 -9.129 1.00 98.38 110 LEU A CA 1
ATOM 882 C C . LEU A 1 110 ? -9.362 6.135 -10.375 1.00 98.38 110 LEU A C 1
ATOM 884 O O . LEU A 1 110 ? -9.345 7.362 -10.438 1.00 98.38 110 LEU A O 1
ATOM 888 N N . ASP A 1 111 ? -9.835 5.374 -11.365 1.00 96.31 111 ASP A N 1
ATOM 889 C CA . ASP A 1 111 ? -10.486 5.906 -12.574 1.00 96.31 111 ASP A CA 1
ATOM 890 C C . ASP A 1 111 ? -11.772 6.678 -12.229 1.00 96.31 111 ASP A C 1
ATOM 892 O O . ASP A 1 111 ? -12.063 7.705 -12.840 1.00 96.31 111 ASP A O 1
ATOM 896 N N . ASN A 1 112 ? -12.496 6.230 -11.200 1.00 97.12 112 ASN A N 1
ATOM 897 C CA . ASN A 1 112 ? -13.698 6.873 -10.668 1.00 97.12 112 ASN A CA 1
ATOM 898 C C . ASN A 1 112 ? -13.406 8.004 -9.662 1.00 97.12 112 ASN A C 1
ATOM 900 O O . ASN A 1 112 ? -14.333 8.532 -9.048 1.00 97.12 112 ASN A O 1
ATOM 904 N N . GLY A 1 113 ? -12.139 8.399 -9.499 1.00 97.69 113 GLY A N 1
ATOM 905 C CA . GLY A 1 113 ? -11.743 9.538 -8.667 1.00 97.69 113 GLY A CA 1
ATOM 906 C C . GLY A 1 113 ? -11.501 9.218 -7.192 1.00 97.69 113 GLY A C 1
ATOM 907 O O . GLY A 1 113 ? -11.472 10.140 -6.385 1.00 97.69 113 GLY A O 1
ATOM 908 N N . ALA A 1 114 ? -11.317 7.949 -6.818 1.00 98.62 114 ALA A N 1
ATOM 909 C CA . ALA A 1 114 ? -10.932 7.589 -5.456 1.00 98.62 114 ALA A CA 1
ATOM 910 C C . ALA A 1 114 ? -9.544 8.140 -5.095 1.00 98.62 114 ALA A C 1
ATOM 912 O O . ALA A 1 114 ? -8.589 8.027 -5.867 1.00 98.62 114 ALA A O 1
ATOM 913 N N . ASP A 1 115 ? -9.422 8.675 -3.889 1.00 98.81 115 ASP A N 1
ATOM 914 C CA . ASP A 1 115 ? -8.169 9.098 -3.281 1.00 98.81 115 ASP A CA 1
ATOM 915 C C . ASP A 1 115 ? -7.494 7.945 -2.524 1.00 98.81 115 ASP A C 1
ATOM 917 O O . ASP A 1 115 ? -8.082 6.891 -2.251 1.00 98.81 115 ASP A O 1
ATOM 921 N N . ILE A 1 116 ? -6.227 8.159 -2.157 1.00 98.88 116 ILE A N 1
ATOM 922 C CA . ILE A 1 116 ? -5.430 7.206 -1.379 1.00 98.88 116 ILE A CA 1
ATOM 923 C C . ILE A 1 116 ? -5.228 7.721 0.050 1.00 98.88 116 ILE A C 1
ATOM 925 O O . ILE A 1 116 ? -4.648 8.781 0.278 1.00 98.88 116 ILE A O 1
ATOM 929 N N . TYR A 1 117 ? -5.621 6.930 1.040 1.00 98.94 117 TYR A N 1
ATOM 930 C CA . TYR A 1 117 ? -5.482 7.234 2.464 1.00 98.94 117 TYR A CA 1
ATOM 931 C C . TYR A 1 117 ? -4.397 6.360 3.080 1.00 98.94 117 TYR A C 1
ATOM 933 O O . TYR A 1 117 ? -4.406 5.144 2.915 1.00 98.94 117 TYR A O 1
ATOM 941 N N . THR A 1 118 ? -3.444 6.966 3.788 1.00 98.94 118 THR A N 1
ATOM 942 C CA . THR A 1 118 ? -2.228 6.274 4.246 1.00 98.94 118 THR A CA 1
ATOM 943 C C . THR A 1 118 ? -2.051 6.317 5.760 1.00 98.94 118 THR A C 1
ATOM 945 O O . THR A 1 118 ? -2.397 7.305 6.415 1.00 98.94 118 THR A O 1
ATOM 948 N N . ASP A 1 119 ? -1.464 5.260 6.327 1.00 98.69 119 ASP A N 1
ATOM 949 C CA . ASP A 1 119 ? -1.177 5.175 7.764 1.00 98.69 119 ASP A CA 1
ATOM 950 C C . ASP A 1 119 ? 0.026 6.017 8.199 1.00 98.69 119 ASP A C 1
ATOM 952 O O . ASP A 1 119 ? 0.053 6.517 9.325 1.00 98.69 119 ASP A O 1
ATOM 956 N N . VAL A 1 120 ? 1.025 6.174 7.324 1.00 98.56 120 VAL A N 1
ATOM 957 C CA . VAL A 1 120 ? 2.245 6.940 7.597 1.00 98.56 120 VAL A CA 1
ATOM 958 C C . VAL A 1 120 ? 2.701 7.789 6.409 1.00 98.56 120 VAL A C 1
ATOM 960 O O . VAL A 1 120 ? 2.532 7.432 5.245 1.00 98.56 120 VAL A O 1
ATOM 963 N N . GLU A 1 121 ? 3.404 8.884 6.711 1.00 98.62 121 GLU A N 1
ATOM 964 C CA . GLU A 1 121 ? 3.943 9.811 5.703 1.00 98.62 121 GLU A CA 1
ATOM 965 C C . GLU A 1 121 ? 4.924 9.163 4.720 1.00 98.62 121 GLU A C 1
ATOM 967 O O . GLU A 1 121 ? 5.072 9.637 3.596 1.00 98.62 121 GLU A O 1
ATOM 972 N N . MET A 1 122 ? 5.614 8.092 5.118 1.00 98.44 122 MET A N 1
ATOM 973 C CA . MET A 1 122 ? 6.558 7.414 4.229 1.00 98.44 122 MET A CA 1
ATOM 974 C C . MET A 1 122 ? 5.835 6.719 3.065 1.00 98.44 122 MET A C 1
ATOM 976 O O . MET A 1 122 ? 6.334 6.770 1.944 1.00 98.44 122 MET A O 1
ATOM 980 N N . VAL A 1 123 ? 4.641 6.153 3.295 1.00 98.81 123 VAL A N 1
ATOM 981 C CA . VAL A 1 123 ? 3.790 5.616 2.217 1.00 98.81 123 VAL A CA 1
ATOM 982 C C . VAL A 1 123 ? 3.369 6.759 1.300 1.00 98.81 123 VAL A C 1
ATOM 984 O O . VAL A 1 123 ? 3.644 6.712 0.105 1.00 98.81 123 VAL A O 1
ATOM 987 N N . ARG A 1 124 ? 2.802 7.833 1.870 1.00 98.69 124 ARG A N 1
ATOM 988 C CA . ARG A 1 124 ? 2.386 9.034 1.125 1.00 98.69 124 ARG A CA 1
ATOM 989 C C . ARG A 1 124 ? 3.504 9.616 0.262 1.00 98.69 124 ARG A C 1
ATOM 991 O O . ARG A 1 124 ? 3.275 9.986 -0.884 1.00 98.69 124 ARG A O 1
ATOM 998 N N . THR A 1 125 ? 4.715 9.691 0.806 1.00 98.38 125 THR A N 1
ATOM 999 C CA . THR A 1 125 ? 5.889 10.250 0.122 1.00 98.38 125 THR A CA 1
ATOM 1000 C C . THR A 1 125 ? 6.364 9.363 -1.027 1.00 98.38 125 THR A C 1
ATOM 1002 O O . THR A 1 125 ? 6.842 9.886 -2.031 1.00 98.38 125 THR A O 1
ATOM 1005 N N . GLY A 1 126 ? 6.229 8.040 -0.901 1.00 98.38 126 GLY A N 1
ATOM 1006 C CA . GLY A 1 126 ? 6.602 7.087 -1.948 1.00 98.38 126 GLY A CA 1
ATOM 1007 C C . GLY A 1 126 ? 5.623 7.025 -3.125 1.00 98.38 126 GLY A C 1
ATOM 1008 O O . GLY A 1 126 ? 5.956 6.443 -4.158 1.00 98.38 126 GLY A O 1
ATOM 1009 N N . ILE A 1 127 ? 4.425 7.602 -2.994 1.00 98.56 127 ILE A N 1
ATOM 1010 C CA . ILE A 1 127 ? 3.416 7.617 -4.058 1.00 98.56 127 ILE A CA 1
ATOM 1011 C C . ILE A 1 127 ? 3.726 8.732 -5.070 1.00 98.56 127 ILE A C 1
ATOM 1013 O O . ILE A 1 127 ? 4.039 9.873 -4.720 1.00 98.56 127 ILE A O 1
ATOM 1017 N N . SER A 1 128 ? 3.639 8.398 -6.356 1.00 97.75 128 SER A N 1
ATOM 1018 C CA . SER A 1 128 ? 4.004 9.264 -7.474 1.00 97.75 128 SER A CA 1
ATOM 1019 C C . SER A 1 128 ? 3.047 10.446 -7.629 1.00 97.75 128 SER A C 1
ATOM 1021 O O . SER A 1 128 ? 1.968 10.336 -8.212 1.00 97.75 128 SER A O 1
ATOM 1023 N N . LYS A 1 129 ? 3.480 11.620 -7.156 1.00 97.12 129 LYS A N 1
ATOM 1024 C CA . LYS A 1 129 ? 2.741 12.887 -7.299 1.00 97.12 129 LYS A CA 1
ATOM 1025 C C . LYS A 1 129 ? 2.416 13.247 -8.757 1.00 97.12 129 LYS A C 1
ATOM 1027 O O . LYS A 1 129 ? 1.301 13.707 -8.995 1.00 97.12 129 LYS A O 1
ATOM 1032 N N . PRO A 1 130 ? 3.322 13.055 -9.741 1.00 96.62 130 PRO A N 1
ATOM 1033 C CA . PRO A 1 130 ? 2.984 13.300 -11.141 1.00 96.62 130 PRO A CA 1
ATOM 1034 C C . PRO A 1 130 ? 1.835 12.416 -11.641 1.00 96.62 130 PRO A C 1
ATOM 1036 O O . PRO A 1 130 ? 0.930 12.924 -12.295 1.00 96.62 130 PRO A O 1
ATOM 1039 N N . ALA A 1 131 ? 1.829 11.124 -11.292 1.00 96.75 131 ALA A N 1
ATOM 1040 C CA . ALA A 1 131 ? 0.760 10.216 -11.705 1.00 96.75 131 ALA A CA 1
ATOM 1041 C C . ALA A 1 131 ? -0.580 10.563 -11.039 1.00 96.75 131 ALA A C 1
ATOM 1043 O O . ALA A 1 131 ? -1.593 10.629 -11.729 1.00 96.75 131 ALA A O 1
ATOM 1044 N N . LEU A 1 132 ? -0.570 10.874 -9.737 1.00 97.12 132 LEU A N 1
ATOM 1045 C CA . LEU A 1 132 ? -1.744 11.385 -9.018 1.00 97.12 132 LEU A CA 1
ATOM 1046 C C . LEU A 1 132 ? -2.337 12.617 -9.715 1.00 97.12 132 LEU A C 1
ATOM 1048 O O . LEU A 1 132 ? -3.521 12.636 -10.039 1.00 97.12 132 LEU A O 1
ATOM 1052 N N . LYS A 1 133 ? -1.494 13.607 -10.044 1.00 95.94 133 LYS A N 1
ATOM 1053 C CA . LYS A 1 133 ? -1.921 14.839 -10.722 1.00 95.94 133 LYS A CA 1
ATOM 1054 C C . LYS A 1 133 ? -2.568 14.573 -12.083 1.00 95.94 133 LYS A C 1
ATOM 1056 O O . LYS A 1 133 ? -3.550 15.223 -12.418 1.00 95.94 133 LYS A O 1
ATOM 1061 N N . ILE A 1 134 ? -2.009 13.660 -12.877 1.00 94.31 134 ILE A N 1
ATOM 1062 C CA . ILE A 1 134 ? -2.540 13.331 -14.211 1.00 94.31 134 ILE A CA 1
ATOM 1063 C C . ILE A 1 134 ? -3.881 12.607 -14.121 1.00 94.31 134 ILE A C 1
ATOM 1065 O O . ILE A 1 134 ? -4.762 12.832 -14.952 1.00 94.31 134 ILE A O 1
ATOM 1069 N N . ARG A 1 135 ? -4.036 11.740 -13.122 1.00 94.31 135 ARG A N 1
ATOM 1070 C CA . ARG A 1 135 ? -5.273 10.990 -12.908 1.00 94.31 135 ARG A CA 1
ATOM 1071 C C . ARG A 1 135 ? -6.347 11.795 -12.176 1.00 94.31 135 ARG A C 1
ATOM 1073 O O . ARG A 1 135 ? -7.519 11.480 -12.324 1.00 94.31 135 ARG A O 1
ATOM 1080 N N . GLY A 1 136 ? -5.959 12.860 -11.475 1.00 96.19 136 GLY A N 1
ATOM 1081 C CA . GLY A 1 136 ? -6.866 13.708 -10.702 1.00 96.19 136 GLY A CA 1
ATOM 1082 C C . GLY A 1 136 ? -7.187 13.158 -9.310 1.00 96.19 136 GLY A C 1
ATOM 1083 O O . GLY A 1 136 ? -8.205 13.539 -8.750 1.00 96.19 136 GLY A O 1
ATOM 1084 N N . ASN A 1 137 ? -6.340 12.276 -8.771 1.00 98.12 137 ASN A N 1
ATOM 1085 C CA . ASN A 1 137 ? -6.479 11.714 -7.425 1.00 98.12 137 ASN A CA 1
ATOM 1086 C C . ASN A 1 137 ? -5.543 12.433 -6.438 1.00 98.12 137 ASN A C 1
ATOM 1088 O O . ASN A 1 137 ? -4.494 12.962 -6.826 1.00 98.12 137 ASN A O 1
ATOM 1092 N N . GLU A 1 138 ? -5.857 12.369 -5.149 1.00 98.50 138 GLU A N 1
ATOM 1093 C CA . GLU A 1 138 ? -5.033 12.881 -4.055 1.00 98.50 138 GLU A CA 1
ATOM 1094 C C . GLU A 1 138 ? -4.560 11.779 -3.096 1.00 98.50 138 GLU A C 1
ATOM 1096 O O . GLU A 1 138 ? -4.948 10.610 -3.169 1.00 98.50 138 GLU A O 1
ATOM 1101 N N . VAL A 1 139 ? -3.649 12.157 -2.192 1.00 98.75 139 VAL A N 1
ATOM 1102 C CA . VAL A 1 139 ? -3.144 11.273 -1.141 1.00 98.75 139 VAL A CA 1
ATOM 1103 C C . VAL A 1 139 ? -3.124 11.964 0.221 1.00 98.75 139 VAL A C 1
ATOM 1105 O O . VAL A 1 139 ? -2.490 13.014 0.410 1.00 98.75 139 VAL A O 1
ATOM 1108 N N . HIS A 1 140 ? -3.751 11.311 1.197 1.00 98.75 140 HIS A N 1
ATOM 1109 C CA . HIS A 1 140 ? -4.025 11.837 2.532 1.00 98.75 140 HIS A CA 1
ATOM 1110 C C . HIS A 1 140 ? -3.282 11.049 3.617 1.00 98.75 140 HIS A C 1
ATOM 1112 O O . HIS A 1 140 ? -3.139 9.825 3.555 1.00 98.75 140 HIS A O 1
ATOM 1118 N N . CYS A 1 141 ? -2.792 11.753 4.637 1.00 98.69 141 CYS A N 1
ATOM 1119 C CA . CYS A 1 141 ? -2.200 11.156 5.835 1.00 98.69 141 CYS A CA 1
ATOM 1120 C C . CYS A 1 141 ? -2.414 12.089 7.027 1.00 98.69 141 CYS A C 1
ATOM 1122 O O . CYS A 1 141 ? -2.137 13.282 6.926 1.00 98.69 141 CYS A O 1
ATOM 1124 N N . LEU A 1 142 ? -2.870 11.544 8.156 1.00 98.62 142 LEU A N 1
ATOM 1125 C CA . LEU A 1 142 ? -3.107 12.312 9.385 1.00 98.62 142 LEU A CA 1
ATOM 1126 C C . LEU A 1 142 ? -2.165 11.928 10.531 1.00 98.62 142 LEU A C 1
ATOM 1128 O O . LEU A 1 142 ? -2.328 12.394 11.652 1.00 98.62 142 LEU A O 1
ATOM 1132 N N . ILE A 1 143 ? -1.145 11.100 10.290 1.00 97.88 143 ILE A N 1
ATOM 1133 C CA . ILE A 1 143 ? -0.284 10.593 11.375 1.00 97.88 143 ILE A CA 1
ATOM 1134 C C . ILE A 1 143 ? 0.483 11.700 12.130 1.00 97.88 143 ILE A C 1
ATOM 1136 O O . ILE A 1 143 ? 0.923 11.497 13.267 1.00 97.88 143 ILE A O 1
ATOM 1140 N N . LYS A 1 144 ? 0.674 12.860 11.485 1.00 97.25 144 LYS A N 1
ATOM 1141 C CA . LYS A 1 144 ? 1.320 14.059 12.042 1.00 97.25 144 LYS A CA 1
ATOM 1142 C C . LYS A 1 144 ? 0.331 15.117 12.538 1.00 97.25 144 LYS A C 1
ATOM 1144 O O . LYS A 1 144 ? 0.780 16.138 13.046 1.00 97.25 144 LYS A O 1
ATOM 1149 N N . ASP A 1 145 ? -0.971 14.894 12.390 1.00 98.12 145 ASP A N 1
ATOM 1150 C CA . ASP A 1 145 ? -1.985 15.837 12.846 1.00 98.12 145 ASP A CA 1
ATOM 1151 C C . ASP A 1 145 ? -1.996 15.920 14.385 1.00 98.12 145 ASP A C 1
ATOM 1153 O O . ASP A 1 145 ? -1.992 14.906 15.094 1.00 98.12 145 ASP A O 1
ATOM 1157 N N . GLU A 1 146 ? -1.968 17.144 14.918 1.00 98.06 146 GLU A N 1
ATOM 1158 C CA . GLU A 1 146 ? -1.899 17.375 16.363 1.00 98.06 146 GLU A CA 1
ATOM 1159 C C . GLU A 1 146 ? -3.180 16.954 17.090 1.00 98.06 146 GLU A C 1
ATOM 1161 O O . GLU A 1 146 ? -3.115 16.501 18.236 1.00 98.06 146 GLU A O 1
ATOM 1166 N N . ASN A 1 147 ? -4.342 17.075 16.446 1.00 98.12 147 ASN A N 1
ATOM 1167 C CA . ASN A 1 147 ? -5.617 16.659 17.023 1.00 98.12 147 ASN A CA 1
ATOM 1168 C C . ASN A 1 147 ? -5.717 15.133 17.053 1.00 98.12 147 ASN A C 1
ATOM 1170 O O . ASN A 1 147 ? -6.141 14.577 18.066 1.00 98.12 147 ASN A O 1
ATOM 1174 N N . VAL A 1 148 ? -5.219 14.444 16.023 1.00 98.25 148 VAL A N 1
ATOM 1175 C CA . VAL A 1 148 ? -5.061 12.979 16.036 1.00 98.25 148 VAL A CA 1
ATOM 1176 C C . VAL A 1 148 ? -4.134 12.532 17.166 1.00 98.25 148 VAL A C 1
ATOM 1178 O O . VAL A 1 148 ? -4.430 11.559 17.860 1.00 98.25 148 VAL A O 1
ATOM 1181 N N . ALA A 1 149 ? -3.027 13.241 17.401 1.00 98.06 149 ALA A N 1
ATOM 1182 C CA . ALA A 1 149 ? -2.119 12.921 18.502 1.00 98.06 149 ALA A CA 1
ATOM 1183 C C . ALA A 1 149 ? -2.772 13.104 19.885 1.00 98.06 149 ALA A C 1
ATOM 1185 O O . ALA A 1 149 ? -2.577 12.260 20.764 1.00 98.06 149 ALA A O 1
ATOM 1186 N N . LYS A 1 150 ? -3.563 14.169 20.075 1.00 98.31 150 LYS A N 1
ATOM 1187 C CA . LYS A 1 150 ? -4.342 14.403 21.305 1.00 98.31 150 LYS A CA 1
ATOM 1188 C C . LYS A 1 150 ? -5.385 13.307 21.515 1.00 98.31 150 LYS A C 1
ATOM 1190 O O . LYS A 1 150 ? -5.369 12.665 22.561 1.00 98.31 150 LYS A O 1
ATOM 1195 N N . MET A 1 151 ? -6.188 13.011 20.491 1.00 98.00 151 MET A N 1
ATOM 1196 C CA . MET A 1 151 ? -7.197 11.948 20.522 1.00 98.00 151 MET A CA 1
ATOM 1197 C C . MET A 1 151 ? -6.580 10.585 20.858 1.00 98.00 151 MET A C 1
ATOM 1199 O O . MET A 1 151 ? -7.101 9.858 21.699 1.00 98.00 151 MET A O 1
ATOM 1203 N N . ALA A 1 152 ? -5.447 10.238 20.240 1.00 98.38 152 ALA A N 1
ATOM 1204 C CA . ALA A 1 152 ? -4.747 8.985 20.517 1.00 98.38 152 ALA A CA 1
ATOM 1205 C C . ALA A 1 152 ? -4.361 8.859 21.998 1.00 98.38 152 ALA A C 1
ATOM 1207 O O . ALA A 1 152 ? -4.556 7.807 22.606 1.00 98.38 152 ALA A O 1
ATOM 1208 N N . LYS A 1 153 ? -3.858 9.951 22.590 1.00 98.31 153 LYS A N 1
ATOM 1209 C CA . LYS A 1 153 ? -3.496 10.008 24.009 1.00 98.31 153 LYS A CA 1
ATOM 1210 C C . LYS A 1 153 ? -4.722 9.899 24.917 1.00 98.31 153 LYS A C 1
ATOM 1212 O O . LYS A 1 153 ? -4.670 9.153 25.889 1.00 98.31 153 LYS A O 1
ATOM 1217 N N . GLU A 1 154 ? -5.795 10.622 24.610 1.00 98.25 154 GLU A N 1
ATOM 1218 C CA . GLU A 1 154 ? -7.043 10.619 25.389 1.00 98.25 154 GLU A CA 1
ATOM 1219 C C . GLU A 1 154 ? -7.723 9.246 25.390 1.00 98.25 154 GLU A C 1
ATOM 1221 O O . GLU A 1 154 ? -8.188 8.789 26.431 1.00 98.25 154 GLU A O 1
ATOM 1226 N N . LEU A 1 155 ? -7.728 8.560 24.246 1.00 97.31 155 LEU A N 1
ATOM 1227 C CA . LEU A 1 155 ? -8.346 7.242 24.085 1.00 97.31 155 LEU A CA 1
ATOM 1228 C C . LEU A 1 155 ? -7.423 6.073 24.468 1.00 97.31 155 LEU A C 1
ATOM 1230 O O . LEU A 1 155 ? -7.865 4.927 24.450 1.00 97.31 155 LEU A O 1
ATOM 1234 N N . GLY A 1 156 ? -6.145 6.328 24.771 1.00 98.06 156 GLY A N 1
ATOM 1235 C CA . GLY A 1 156 ? -5.172 5.278 25.090 1.00 98.06 156 GLY A CA 1
ATOM 1236 C C . GLY A 1 156 ? -4.851 4.347 23.913 1.00 98.06 156 GLY A C 1
ATOM 1237 O O . GLY A 1 156 ? -4.545 3.175 24.117 1.00 98.06 156 GLY A O 1
ATOM 1238 N N . VAL A 1 157 ? -4.926 4.851 22.679 1.00 98.25 157 VAL A N 1
ATOM 1239 C CA . VAL A 1 157 ? -4.680 4.083 21.446 1.00 98.25 157 VAL A CA 1
ATOM 1240 C C . VAL A 1 157 ? -3.482 4.632 20.673 1.00 98.25 157 VAL A C 1
ATOM 1242 O O . VAL A 1 157 ? -2.957 5.710 20.945 1.00 98.25 157 VAL A O 1
ATOM 1245 N N . THR A 1 158 ? -3.023 3.890 19.666 1.00 97.75 158 THR A N 1
ATOM 1246 C CA . THR A 1 158 ? -1.957 4.375 18.777 1.00 97.75 158 THR A CA 1
ATOM 1247 C C . THR A 1 158 ? -2.437 5.544 17.906 1.00 97.75 158 THR A C 1
ATOM 1249 O O . THR A 1 158 ? -3.609 5.625 17.540 1.00 97.75 158 THR A O 1
ATOM 1252 N N . ARG A 1 159 ? -1.519 6.431 17.497 1.00 98.19 159 ARG A N 1
ATOM 1253 C CA . ARG A 1 159 ? -1.836 7.530 16.561 1.00 98.19 159 ARG A CA 1
ATOM 1254 C C . ARG A 1 159 ? -2.383 7.039 15.225 1.00 98.19 159 ARG A C 1
ATOM 1256 O O . ARG A 1 159 ? -3.202 7.711 14.620 1.00 98.19 159 ARG A O 1
ATOM 1263 N N . SER A 1 160 ? -1.937 5.872 14.775 1.00 97.56 160 SER A N 1
ATOM 1264 C CA . SER A 1 160 ? -2.387 5.270 13.526 1.00 97.56 160 SER A CA 1
ATOM 1265 C C . SER A 1 160 ? -3.835 4.764 13.629 1.00 97.56 160 SER A C 1
ATOM 1267 O O . SER A 1 160 ? -4.605 4.994 12.704 1.00 97.56 160 SER A O 1
ATOM 1269 N N . ILE A 1 161 ? -4.250 4.208 14.780 1.00 98.62 161 ILE A N 1
ATOM 1270 C CA . ILE A 1 161 ? -5.671 3.940 15.088 1.00 98.62 161 ILE A CA 1
ATOM 1271 C C . ILE A 1 161 ? -6.479 5.244 15.055 1.00 98.62 161 ILE A C 1
ATOM 1273 O O . ILE A 1 161 ? -7.480 5.338 14.349 1.00 98.62 161 ILE A O 1
ATOM 1277 N N . ALA A 1 162 ? -6.036 6.267 15.792 1.00 98.69 162 ALA A N 1
ATOM 1278 C CA . ALA A 1 162 ? -6.747 7.544 15.862 1.00 98.69 162 ALA A CA 1
ATOM 1279 C C . ALA A 1 162 ? -6.870 8.224 14.485 1.00 98.69 162 ALA A C 1
ATOM 1281 O O . ALA A 1 162 ? -7.914 8.793 14.177 1.00 98.69 162 ALA A O 1
ATOM 1282 N N . ALA A 1 163 ? -5.847 8.114 13.630 1.00 98.62 163 ALA A N 1
ATOM 1283 C CA . ALA A 1 163 ? -5.881 8.621 12.261 1.00 98.62 163 ALA A CA 1
ATOM 1284 C C . ALA A 1 163 ? -6.955 7.916 11.417 1.00 98.62 163 ALA A C 1
ATOM 1286 O O . ALA A 1 163 ? -7.758 8.591 10.779 1.00 98.62 163 ALA A O 1
ATOM 1287 N N . MET A 1 164 ? -7.015 6.577 11.447 1.00 98.62 164 MET A N 1
ATOM 1288 C CA . MET A 1 164 ? -8.023 5.819 10.689 1.00 98.62 164 MET A CA 1
ATOM 1289 C C . MET A 1 164 ? -9.445 6.119 11.173 1.00 98.62 164 MET A C 1
ATOM 1291 O O . MET A 1 164 ? -10.336 6.330 10.354 1.00 98.62 164 MET A O 1
ATOM 1295 N N . ARG A 1 165 ? -9.648 6.241 12.492 1.00 98.31 165 ARG A N 1
ATOM 1296 C CA . ARG A 1 165 ? -10.933 6.680 13.070 1.00 98.31 165 ARG A CA 1
ATOM 1297 C C . ARG A 1 165 ? -11.323 8.086 12.635 1.00 98.31 165 ARG A C 1
ATOM 1299 O O . ARG A 1 165 ? -12.493 8.335 12.375 1.00 98.31 165 ARG A O 1
ATOM 1306 N N . THR A 1 166 ? -10.346 8.989 12.563 1.00 98.56 166 THR A N 1
ATOM 1307 C CA . THR A 1 166 ? -10.574 10.379 12.152 1.00 98.56 166 THR A CA 1
ATOM 1308 C C . THR A 1 166 ? -10.996 10.460 10.688 1.00 98.56 166 THR A C 1
ATOM 1310 O O . THR A 1 166 ? -11.898 11.230 10.375 1.00 98.56 166 THR A O 1
ATOM 1313 N N . PHE A 1 167 ? -10.412 9.642 9.805 1.00 98.50 167 PHE A N 1
ATOM 1314 C CA . PHE A 1 167 ? -10.916 9.515 8.435 1.00 98.50 167 PHE A CA 1
ATOM 1315 C C . PHE A 1 167 ? -12.335 8.933 8.406 1.00 98.50 167 PHE A C 1
ATOM 1317 O O . PHE A 1 167 ? -13.212 9.477 7.733 1.00 98.50 167 PHE A O 1
ATOM 1324 N N . GLY A 1 168 ? -12.583 7.847 9.146 1.00 97.94 168 GLY A N 1
ATOM 1325 C CA . GLY A 1 168 ? -13.915 7.262 9.315 1.00 97.94 168 GLY A CA 1
ATOM 1326 C C . GLY A 1 168 ? -14.645 7.074 7.982 1.00 97.94 168 GLY A C 1
ATOM 1327 O O . GLY A 1 168 ? -14.134 6.431 7.067 1.00 97.94 168 GLY A O 1
ATOM 1328 N N . LYS A 1 169 ? -15.836 7.675 7.847 1.00 98.00 169 LYS A N 1
ATOM 1329 C CA . LYS A 1 169 ? -16.676 7.571 6.637 1.00 98.00 169 LYS A CA 1
ATOM 1330 C C . LYS A 1 169 ? -16.028 8.108 5.360 1.00 98.00 169 LYS A C 1
ATOM 1332 O O . LYS A 1 169 ? -16.478 7.748 4.279 1.00 98.00 169 LYS A O 1
ATOM 1337 N N . GLN A 1 170 ? -14.992 8.943 5.456 1.00 98.38 170 GLN A N 1
ATOM 1338 C CA . GLN A 1 170 ? -14.267 9.406 4.271 1.00 98.38 170 GLN A CA 1
ATOM 1339 C C . GLN A 1 170 ? -13.575 8.258 3.536 1.00 98.38 170 GLN A C 1
ATOM 1341 O O . GLN A 1 170 ? -13.273 8.418 2.367 1.00 98.38 170 GLN A O 1
ATOM 1346 N N . LEU A 1 171 ? -13.342 7.115 4.192 1.00 98.75 171 LEU A N 1
ATOM 1347 C CA . LEU A 1 171 ? -12.721 5.945 3.574 1.00 98.75 171 LEU A CA 1
ATOM 1348 C C . LEU A 1 171 ? -13.667 5.171 2.638 1.00 98.75 171 LEU A C 1
ATOM 1350 O O . LEU A 1 171 ? -13.203 4.289 1.921 1.00 98.75 171 LEU A O 1
ATOM 1354 N N . GLU A 1 172 ? -14.969 5.475 2.627 1.00 98.56 172 GLU A N 1
ATOM 1355 C CA . GLU A 1 172 ? -15.954 4.802 1.772 1.00 98.56 172 GLU A CA 1
ATOM 1356 C C . GLU A 1 172 ? -15.612 4.977 0.282 1.00 98.56 172 GLU A C 1
ATOM 1358 O O . GLU A 1 172 ? -15.443 6.096 -0.211 1.00 98.56 172 GLU A O 1
ATOM 1363 N N . GLY A 1 173 ? -15.490 3.862 -0.440 1.00 98.69 173 GLY A N 1
ATOM 1364 C CA . GLY A 1 173 ? -15.115 3.843 -1.856 1.00 98.69 173 GLY A CA 1
ATOM 1365 C C . GLY A 1 173 ? -13.677 4.288 -2.153 1.00 98.69 173 GLY A C 1
ATOM 1366 O O . GLY A 1 173 ? -13.316 4.396 -3.320 1.00 98.69 173 GLY A O 1
ATOM 1367 N N . GLN A 1 174 ? -12.847 4.530 -1.133 1.00 98.81 174 GLN A N 1
ATOM 1368 C CA . GLN A 1 174 ? -11.470 5.007 -1.300 1.00 98.81 174 GLN A CA 1
ATOM 1369 C C . GLN A 1 174 ? -10.453 3.865 -1.297 1.00 98.81 174 GLN A C 1
ATOM 1371 O O . GLN A 1 174 ? -10.782 2.719 -0.982 1.00 98.81 174 GLN A O 1
ATOM 1376 N N . ILE A 1 175 ? -9.191 4.167 -1.600 1.00 98.94 175 ILE A N 1
ATOM 1377 C CA . ILE A 1 175 ? -8.090 3.219 -1.408 1.00 98.94 175 ILE A CA 1
ATOM 1378 C C . ILE A 1 175 ? -7.409 3.504 -0.075 1.00 98.94 175 ILE A C 1
ATOM 1380 O O . ILE A 1 175 ? -6.990 4.628 0.194 1.00 98.94 175 ILE A O 1
ATOM 1384 N N . VAL A 1 176 ? -7.237 2.475 0.751 1.00 98.94 176 VAL A N 1
ATOM 1385 C CA . VAL A 1 176 ? -6.526 2.580 2.031 1.00 98.94 176 VAL A CA 1
ATOM 1386 C C . VAL A 1 176 ? -5.216 1.810 1.955 1.00 98.94 176 VAL A C 1
ATOM 1388 O O . VAL A 1 176 ? -5.218 0.595 1.784 1.00 98.94 176 VAL A O 1
ATOM 1391 N N . ALA A 1 177 ? -4.088 2.501 2.099 1.00 98.94 177 ALA A N 1
ATOM 1392 C CA . ALA A 1 177 ? -2.750 1.928 2.021 1.00 98.94 177 ALA A CA 1
ATOM 1393 C C . ALA A 1 177 ? -2.038 1.968 3.378 1.00 98.94 177 ALA A C 1
ATOM 1395 O O . ALA A 1 177 ? -1.589 3.014 3.850 1.00 98.94 177 ALA A O 1
ATOM 1396 N N . ILE A 1 178 ? -1.905 0.793 3.991 1.00 98.94 178 ILE A N 1
ATOM 1397 C CA . ILE A 1 178 ? -1.250 0.586 5.280 1.00 98.94 178 ILE A CA 1
ATOM 1398 C C . ILE A 1 178 ? 0.121 -0.034 5.034 1.00 98.94 178 ILE A C 1
ATOM 1400 O O . ILE A 1 178 ? 0.224 -1.207 4.679 1.00 98.94 178 ILE A O 1
ATOM 1404 N N . GLY A 1 179 ? 1.183 0.746 5.214 1.00 98.62 179 GLY A N 1
ATOM 1405 C CA . GLY A 1 179 ? 2.554 0.301 4.956 1.00 98.62 179 GLY A CA 1
ATOM 1406 C C . GLY A 1 179 ? 3.392 0.076 6.206 1.00 98.62 179 GLY A C 1
ATOM 1407 O O . GLY A 1 179 ? 4.495 -0.447 6.093 1.00 98.62 179 GLY A O 1
ATOM 1408 N N . ASN A 1 180 ? 2.942 0.482 7.393 1.00 98.69 180 ASN A N 1
ATOM 1409 C CA . ASN A 1 180 ? 3.787 0.428 8.584 1.00 98.69 180 ASN A CA 1
ATOM 1410 C C . ASN A 1 180 ? 3.084 -0.131 9.819 1.00 98.69 180 ASN A C 1
ATOM 1412 O O . ASN A 1 180 ? 3.643 -1.005 10.464 1.00 98.69 180 ASN A O 1
ATOM 1416 N N . ALA A 1 181 ? 1.901 0.362 10.177 1.00 98.38 181 ALA A N 1
ATOM 1417 C CA . ALA A 1 181 ? 1.283 0.074 11.467 1.00 98.38 181 ALA A CA 1
ATOM 1418 C C . ALA A 1 181 ? 0.258 -1.074 11.381 1.00 98.38 181 ALA A C 1
ATOM 1420 O O . ALA A 1 181 ? -0.840 -0.852 10.863 1.00 98.38 181 ALA A O 1
ATOM 1421 N N . PRO A 1 182 ? 0.523 -2.259 11.974 1.00 98.62 182 PRO A N 1
ATOM 1422 C CA . PRO A 1 182 ? -0.476 -3.330 12.058 1.00 98.62 182 PRO A CA 1
ATOM 1423 C C . PRO A 1 182 ? -1.764 -2.881 12.755 1.00 98.62 182 PRO A C 1
ATOM 1425 O O . PRO A 1 182 ? -2.863 -3.262 12.369 1.00 98.62 182 PRO A O 1
ATOM 1428 N N . THR A 1 183 ? -1.642 -1.994 13.747 1.00 98.50 183 THR A N 1
ATOM 1429 C CA . THR A 1 183 ? -2.789 -1.425 14.461 1.00 98.50 183 THR A CA 1
ATOM 1430 C C . THR A 1 183 ? -3.709 -0.593 13.569 1.00 98.50 183 THR A C 1
ATOM 1432 O O . THR A 1 183 ? -4.908 -0.567 13.818 1.00 98.50 183 THR A O 1
ATOM 1435 N N . ALA A 1 184 ? -3.188 0.061 12.522 1.00 98.75 184 ALA A N 1
ATOM 1436 C CA . ALA A 1 184 ? -4.043 0.747 11.555 1.00 98.75 184 ALA A CA 1
ATOM 1437 C C . ALA A 1 184 ? -4.800 -0.245 10.675 1.00 98.75 184 ALA A C 1
ATOM 1439 O O . ALA A 1 184 ? -5.971 -0.017 10.400 1.00 98.75 184 ALA A O 1
ATOM 1440 N N . LEU A 1 185 ? -4.166 -1.355 10.279 1.00 98.88 185 LEU A N 1
ATOM 1441 C CA . LEU A 1 185 ? -4.839 -2.388 9.494 1.00 98.88 185 LEU A CA 1
ATOM 1442 C C . LEU A 1 185 ? -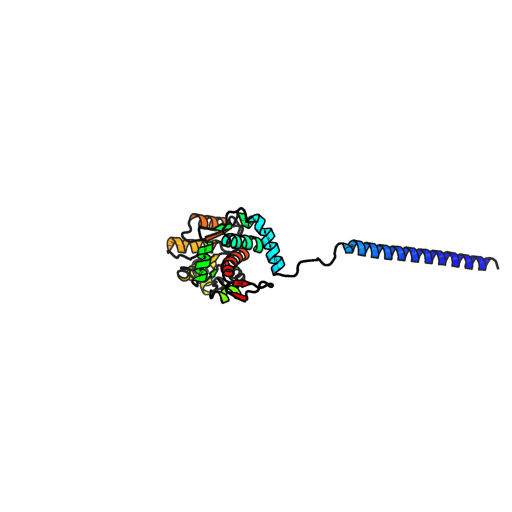5.994 -3.020 10.280 1.00 98.88 185 LEU A C 1
ATOM 1444 O O . LEU A 1 185 ? -7.102 -3.118 9.757 1.00 98.88 185 LEU A O 1
ATOM 1448 N N . TYR A 1 186 ? -5.763 -3.365 11.551 1.00 98.75 186 TYR A N 1
ATOM 1449 C CA . TYR A 1 186 ? -6.833 -3.831 12.436 1.00 98.75 186 TYR A CA 1
ATOM 1450 C C . TYR A 1 186 ? -7.962 -2.810 12.571 1.00 98.75 186 TYR A C 1
ATOM 1452 O O . TYR A 1 186 ? -9.127 -3.185 12.517 1.00 98.75 186 TYR A O 1
ATOM 1460 N N . GLU A 1 187 ? -7.638 -1.525 12.716 1.00 98.75 187 GLU A N 1
ATOM 1461 C CA . GLU A 1 187 ? -8.660 -0.488 12.855 1.00 98.75 187 GLU A CA 1
ATOM 1462 C C . GLU A 1 187 ? -9.483 -0.301 11.575 1.00 98.75 187 GLU A C 1
ATOM 1464 O O . GLU A 1 187 ? -10.698 -0.172 11.659 1.00 98.75 187 GLU A O 1
ATOM 1469 N N . VAL A 1 188 ? -8.863 -0.343 10.392 1.00 98.75 188 VAL A N 1
ATOM 1470 C CA . VAL A 1 188 ? -9.590 -0.282 9.110 1.00 98.75 188 VAL A CA 1
ATOM 1471 C C . VAL A 1 188 ? -10.522 -1.484 8.960 1.00 98.75 188 VAL A C 1
ATOM 1473 O O . VAL A 1 188 ? -11.671 -1.319 8.558 1.00 98.75 188 VAL A O 1
ATOM 1476 N N . LEU A 1 189 ? -10.068 -2.684 9.335 1.00 98.75 189 LEU A N 1
ATOM 1477 C CA . LEU A 1 189 ? -10.915 -3.880 9.323 1.00 98.75 189 LEU A CA 1
ATOM 1478 C C . LEU A 1 189 ? -12.065 -3.778 10.323 1.00 98.75 189 LEU A C 1
ATOM 1480 O O . LEU A 1 189 ? -13.188 -4.144 9.991 1.00 98.75 189 LEU A O 1
ATOM 1484 N N . ARG A 1 190 ? -11.810 -3.237 11.517 1.00 98.62 190 ARG A N 1
ATOM 1485 C CA . ARG A 1 190 ? -12.843 -2.969 12.520 1.00 98.62 190 ARG A CA 1
ATOM 1486 C C . ARG A 1 190 ? -13.910 -2.020 11.968 1.00 98.62 190 ARG A C 1
ATOM 1488 O O . ARG A 1 190 ? -15.089 -2.346 12.025 1.00 98.62 190 ARG A O 1
ATOM 1495 N N . LEU A 1 191 ? -13.501 -0.892 11.380 1.00 98.62 191 LEU A N 1
ATOM 1496 C CA . LEU A 1 191 ? -14.408 0.063 10.729 1.00 98.62 191 LEU A CA 1
ATOM 1497 C C . LEU A 1 191 ? -15.246 -0.610 9.628 1.00 98.62 191 LEU A C 1
ATOM 1499 O O . LEU A 1 191 ? -16.443 -0.349 9.510 1.00 98.62 191 LEU A O 1
ATOM 1503 N N . ALA A 1 192 ? -14.648 -1.511 8.848 1.00 98.44 192 ALA A N 1
ATOM 1504 C CA . ALA A 1 192 ? -15.360 -2.219 7.790 1.00 98.44 192 ALA A CA 1
ATOM 1505 C C . ALA A 1 192 ? -16.362 -3.258 8.308 1.00 98.44 192 ALA A C 1
ATOM 1507 O O . ALA A 1 192 ? -17.472 -3.361 7.787 1.00 98.44 192 ALA A O 1
ATOM 1508 N N . LEU A 1 193 ? -15.984 -4.021 9.332 1.00 98.44 193 LEU A N 1
ATOM 1509 C CA . LEU A 1 193 ? -16.790 -5.112 9.880 1.00 98.44 193 LEU A CA 1
ATOM 1510 C C . LEU A 1 193 ? -17.900 -4.618 10.810 1.00 98.44 193 LEU A C 1
ATOM 1512 O O . LEU A 1 193 ? -19.024 -5.108 10.738 1.00 98.44 193 LEU A O 1
ATOM 1516 N N . GLU A 1 194 ? -17.589 -3.665 11.685 1.00 98.31 194 GLU A N 1
ATOM 1517 C CA . GLU A 1 194 ? -18.498 -3.210 12.742 1.00 98.31 194 GLU A CA 1
ATOM 1518 C C . GLU A 1 194 ? -19.334 -2.004 12.311 1.00 98.31 194 GLU A C 1
ATOM 1520 O O . GLU A 1 194 ? -20.495 -1.887 12.699 1.00 98.31 194 GLU A O 1
ATOM 1525 N N . GLU A 1 195 ? -18.761 -1.105 11.506 1.00 98.25 195 GLU A N 1
ATOM 1526 C CA . GLU A 1 195 ? -19.408 0.155 11.110 1.00 98.25 195 GLU A CA 1
ATOM 1527 C C . GLU A 1 195 ? -19.843 0.162 9.637 1.00 98.25 195 GLU A C 1
ATOM 1529 O O . GLU A 1 195 ? -20.507 1.097 9.187 1.00 98.25 195 GLU A O 1
ATOM 1534 N N . GLY A 1 196 ? -19.511 -0.895 8.889 1.00 97.94 196 GLY A N 1
ATOM 1535 C CA . GLY A 1 196 ? -19.928 -1.082 7.502 1.00 97.94 196 GLY A CA 1
ATOM 1536 C C . GLY A 1 196 ? -19.234 -0.160 6.500 1.00 97.94 196 GLY A C 1
ATOM 1537 O O . GLY A 1 196 ? -19.746 -0.019 5.392 1.00 97.94 196 GLY A O 1
ATOM 1538 N N . ILE A 1 197 ? -18.106 0.458 6.869 1.00 98.31 197 ILE A N 1
ATOM 1539 C CA . ILE A 1 197 ? -17.336 1.347 5.986 1.00 98.31 197 ILE A CA 1
ATOM 1540 C C . ILE A 1 197 ? -16.567 0.508 4.966 1.00 98.31 197 ILE A C 1
ATOM 1542 O O . ILE A 1 197 ? -15.715 -0.298 5.335 1.00 98.31 197 ILE A O 1
ATOM 1546 N N . LYS A 1 198 ? -16.827 0.696 3.675 1.00 97.75 198 LYS A N 1
ATOM 1547 C CA . LYS A 1 198 ? -16.240 -0.120 2.606 1.00 97.75 198 LYS A CA 1
ATOM 1548 C C . LYS A 1 198 ? -15.327 0.719 1.719 1.00 97.75 198 LYS A C 1
ATOM 1550 O O . LYS A 1 198 ? -15.787 1.294 0.731 1.00 97.75 198 LYS A O 1
ATOM 1555 N N . PRO A 1 199 ? -14.015 0.767 2.013 1.00 98.69 199 PRO A N 1
ATOM 1556 C CA . PRO A 1 199 ? -13.032 1.153 1.010 1.00 98.69 199 PRO A CA 1
ATOM 1557 C C . PRO A 1 199 ? -13.212 0.341 -0.275 1.00 98.69 199 PRO A C 1
ATOM 1559 O O . PRO A 1 199 ? -13.682 -0.795 -0.245 1.00 98.69 199 PRO A O 1
ATOM 1562 N N . ALA A 1 200 ? -12.814 0.901 -1.412 1.00 98.75 200 ALA A N 1
ATOM 1563 C CA . ALA A 1 200 ? -12.768 0.151 -2.661 1.00 98.75 200 ALA A CA 1
ATOM 1564 C C . ALA A 1 200 ? -11.637 -0.890 -2.657 1.00 98.75 200 ALA A C 1
ATOM 1566 O O . ALA A 1 200 ? -11.774 -1.957 -3.256 1.00 98.75 200 ALA A O 1
ATOM 1567 N N . LEU A 1 201 ? -10.530 -0.591 -1.967 1.00 98.94 201 LEU A N 1
ATOM 1568 C CA . LEU A 1 201 ? -9.373 -1.476 -1.844 1.00 98.94 201 LEU A CA 1
ATOM 1569 C C . LEU A 1 201 ? -8.586 -1.197 -0.555 1.00 98.94 201 LEU A C 1
ATOM 1571 O O . LEU A 1 201 ? -8.301 -0.043 -0.231 1.00 98.94 201 LEU A O 1
ATOM 1575 N N . ILE A 1 202 ? -8.152 -2.258 0.129 1.00 98.94 202 ILE A N 1
ATOM 1576 C CA . ILE A 1 202 ? -7.182 -2.200 1.231 1.00 98.94 202 ILE A CA 1
ATOM 1577 C C . ILE A 1 202 ? -5.832 -2.761 0.763 1.00 98.94 202 ILE A C 1
ATOM 1579 O O . ILE A 1 202 ? -5.674 -3.959 0.538 1.00 98.94 202 ILE A O 1
ATOM 1583 N N . ILE A 1 203 ? -4.811 -1.913 0.681 1.00 98.94 203 ILE A N 1
ATOM 1584 C CA . ILE A 1 203 ? -3.413 -2.326 0.521 1.00 98.94 203 ILE A CA 1
ATOM 1585 C C . ILE A 1 203 ? -2.828 -2.498 1.928 1.00 98.94 203 ILE A C 1
ATOM 1587 O O . ILE A 1 203 ? -2.280 -1.565 2.514 1.00 98.94 203 ILE A O 1
ATOM 1591 N N . GLY A 1 204 ? -3.000 -3.686 2.505 1.00 98.81 204 GLY A N 1
ATOM 1592 C CA . GLY A 1 204 ? -2.609 -4.008 3.878 1.00 98.81 204 GLY A CA 1
ATOM 1593 C C . GLY A 1 204 ? -1.231 -4.650 3.940 1.00 98.81 204 GLY A C 1
ATOM 1594 O O . GLY A 1 204 ? -1.127 -5.869 4.018 1.00 98.81 204 GLY A O 1
ATOM 1595 N N . ILE A 1 205 ? -0.160 -3.857 3.910 1.00 98.81 205 ILE A N 1
ATOM 1596 C CA . ILE A 1 205 ? 1.235 -4.334 3.869 1.00 98.81 205 ILE A CA 1
ATOM 1597 C C . ILE A 1 205 ? 2.069 -3.764 5.045 1.00 98.81 205 ILE A C 1
ATOM 1599 O O . ILE A 1 205 ? 3.188 -3.283 4.836 1.00 98.81 205 ILE A O 1
ATOM 1603 N N . PRO A 1 206 ? 1.587 -3.794 6.309 1.00 98.75 206 PRO A N 1
ATOM 1604 C CA . PRO A 1 206 ? 2.432 -3.415 7.436 1.00 98.75 206 PRO A CA 1
ATOM 1605 C C . PRO A 1 206 ? 3.638 -4.360 7.570 1.00 98.75 206 PRO A C 1
ATOM 1607 O O . PRO A 1 206 ? 3.546 -5.568 7.325 1.00 98.75 206 PRO A O 1
ATOM 1610 N N . VAL A 1 207 ? 4.774 -3.789 7.972 1.00 98.44 207 VAL A N 1
ATOM 1611 C CA . VAL A 1 207 ? 6.002 -4.511 8.334 1.00 98.44 207 VAL A CA 1
ATOM 1612 C C . VAL A 1 207 ? 6.121 -4.591 9.848 1.00 98.44 207 VAL A C 1
ATOM 1614 O O . VAL A 1 207 ? 5.730 -3.668 10.559 1.00 98.44 207 VAL A O 1
ATOM 1617 N N . GLY A 1 208 ? 6.707 -5.668 10.357 1.00 97.38 208 GLY A N 1
ATOM 1618 C CA . GLY A 1 208 ? 7.050 -5.749 11.769 1.00 97.38 208 GLY A CA 1
ATOM 1619 C C . GLY A 1 208 ? 7.186 -7.174 12.266 1.00 97.38 208 GLY A C 1
ATOM 1620 O O . GLY A 1 208 ? 6.835 -8.127 11.583 1.00 97.38 208 GLY A O 1
ATOM 1621 N N . PHE A 1 209 ? 7.690 -7.297 13.488 1.00 96.62 209 PHE A N 1
ATOM 1622 C CA . PHE A 1 209 ? 7.835 -8.578 14.185 1.00 96.62 209 PHE A CA 1
ATOM 1623 C C . PHE A 1 209 ? 6.750 -8.810 15.241 1.00 96.62 209 PHE A C 1
ATOM 1625 O O . PHE A 1 209 ? 6.742 -9.850 15.887 1.00 96.62 209 PHE A O 1
ATOM 1632 N N . VAL A 1 210 ? 5.856 -7.838 15.438 1.00 94.81 210 VAL A N 1
ATOM 1633 C CA . VAL A 1 210 ? 4.749 -7.918 16.394 1.00 94.81 210 VAL A CA 1
ATOM 1634 C C . VAL A 1 210 ? 3.477 -7.478 15.685 1.00 94.81 210 VAL A C 1
ATOM 1636 O O . VAL A 1 210 ? 3.372 -6.325 15.264 1.00 94.81 210 VAL A O 1
ATOM 1639 N N . GLY A 1 211 ? 2.526 -8.396 15.528 1.00 96.00 211 GLY A N 1
ATOM 1640 C CA . GLY A 1 211 ? 1.199 -8.129 14.978 1.00 96.00 211 GLY A CA 1
ATOM 1641 C C . GLY A 1 211 ? 1.143 -7.950 13.460 1.00 96.00 211 GLY A C 1
ATOM 1642 O O . GLY A 1 211 ? 0.050 -7.904 12.910 1.00 96.00 211 GLY A O 1
ATOM 1643 N N . ALA A 1 212 ? 2.273 -7.817 12.756 1.00 98.12 212 ALA A N 1
ATOM 1644 C CA . ALA A 1 212 ? 2.267 -7.592 11.311 1.00 98.12 212 ALA A CA 1
ATOM 1645 C C . ALA A 1 212 ? 1.756 -8.819 10.552 1.00 98.12 212 ALA A C 1
ATOM 1647 O O . ALA A 1 212 ? 0.821 -8.682 9.763 1.00 98.12 212 ALA A O 1
ATOM 1648 N N . ALA A 1 213 ? 2.324 -10.001 10.810 1.00 98.50 213 ALA A N 1
ATOM 1649 C CA . ALA A 1 213 ? 1.865 -11.245 10.200 1.00 98.50 213 ALA A CA 1
ATOM 1650 C C . ALA A 1 213 ? 0.395 -11.508 10.550 1.00 98.50 213 ALA A C 1
ATOM 1652 O O . ALA A 1 213 ? -0.430 -11.672 9.656 1.00 98.50 213 ALA A O 1
ATOM 1653 N N . GLU A 1 214 ? 0.055 -11.405 11.833 1.00 98.69 214 GLU A N 1
ATOM 1654 C CA . GLU A 1 214 ? -1.278 -11.674 12.365 1.00 98.69 214 GLU A CA 1
ATOM 1655 C C . GLU A 1 214 ? -2.330 -10.709 11.805 1.00 98.69 214 GLU A C 1
ATOM 1657 O O . GLU A 1 214 ? -3.431 -11.129 11.466 1.00 98.69 214 GLU A O 1
ATOM 1662 N N . SER A 1 215 ? -2.004 -9.420 11.648 1.00 98.69 215 SER A N 1
ATOM 1663 C CA . SER A 1 215 ? -2.936 -8.433 11.079 1.00 98.69 215 SER A CA 1
ATOM 1664 C C . SER A 1 215 ? -3.259 -8.702 9.612 1.00 98.69 215 SER A C 1
ATOM 1666 O O . SER A 1 215 ? -4.379 -8.455 9.168 1.00 98.69 215 SER A O 1
ATOM 1668 N N . LYS A 1 216 ? -2.290 -9.222 8.856 1.00 98.81 216 LYS A N 1
ATOM 1669 C CA . LYS A 1 216 ? -2.451 -9.541 7.435 1.00 98.81 216 LYS A CA 1
ATOM 1670 C C . LYS A 1 216 ? -3.124 -10.891 7.237 1.00 98.81 216 LYS A C 1
ATOM 1672 O O . LYS A 1 216 ? -3.938 -11.022 6.330 1.00 98.81 216 LYS A O 1
ATOM 1677 N N . ASP A 1 217 ? -2.838 -11.862 8.098 1.00 98.75 217 ASP A N 1
ATOM 1678 C CA . ASP A 1 217 ? -3.579 -13.123 8.132 1.00 98.75 217 ASP A CA 1
ATOM 1679 C C . ASP A 1 217 ? -5.050 -12.871 8.477 1.00 98.75 217 ASP A C 1
ATOM 1681 O O . ASP A 1 217 ? -5.929 -13.335 7.755 1.00 98.75 217 ASP A O 1
ATOM 1685 N N . TYR A 1 218 ? -5.315 -12.013 9.465 1.00 98.75 218 TYR A N 1
ATOM 1686 C CA . TYR A 1 218 ? -6.670 -11.575 9.795 1.00 98.75 218 TYR A CA 1
ATOM 1687 C C . TYR A 1 218 ? -7.351 -10.860 8.617 1.00 98.75 218 TYR A C 1
ATOM 1689 O O . TYR A 1 218 ? -8.476 -11.200 8.269 1.00 98.75 218 TYR A O 1
ATOM 1697 N N . LEU A 1 219 ? -6.663 -9.935 7.931 1.00 98.81 219 LEU A N 1
ATOM 1698 C CA . LEU A 1 219 ? -7.165 -9.311 6.696 1.00 98.81 219 LEU A CA 1
ATOM 1699 C C . LEU A 1 219 ? -7.608 -10.359 5.664 1.00 98.81 219 LEU A C 1
ATOM 1701 O O . LEU A 1 219 ? -8.701 -10.248 5.117 1.00 98.81 219 LEU A O 1
ATOM 1705 N N . MET A 1 220 ? -6.782 -11.375 5.405 1.00 98.69 220 MET A N 1
ATOM 1706 C CA . MET A 1 220 ? -7.109 -12.421 4.430 1.00 98.69 220 MET A CA 1
ATOM 1707 C C . MET A 1 220 ? -8.282 -13.304 4.859 1.00 98.69 220 MET A C 1
ATOM 1709 O O . MET A 1 220 ? -8.986 -13.829 4.001 1.00 98.69 220 MET A O 1
ATOM 1713 N N . GLU A 1 221 ? -8.480 -13.491 6.161 1.00 98.50 221 GLU A N 1
ATOM 1714 C CA . GLU A 1 221 ? -9.537 -14.345 6.700 1.00 98.50 221 GLU A CA 1
ATOM 1715 C C . GLU A 1 221 ? -10.900 -13.648 6.715 1.00 98.50 221 GLU A C 1
ATOM 1717 O O . GLU A 1 221 ? -11.904 -14.262 6.355 1.00 98.50 221 GLU A O 1
ATOM 1722 N N . VAL A 1 222 ? -10.948 -12.376 7.126 1.00 98.19 222 VAL A N 1
ATOM 1723 C CA . VAL A 1 222 ? -12.222 -11.728 7.482 1.00 98.19 222 VAL A CA 1
ATOM 1724 C C . VAL A 1 222 ? -12.616 -10.542 6.611 1.00 98.19 222 VAL A C 1
ATOM 1726 O O . VAL A 1 222 ? -13.722 -10.031 6.776 1.00 98.19 222 VAL A O 1
ATOM 1729 N N . SER A 1 223 ? -11.746 -10.047 5.723 1.00 97.88 223 SER A N 1
ATOM 1730 C CA . SER 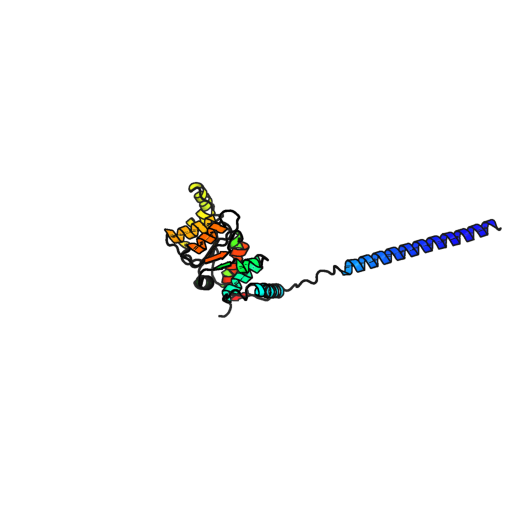A 1 223 ? -12.013 -8.777 5.035 1.00 97.88 223 SER A CA 1
ATOM 1731 C C . SER A 1 223 ? -13.276 -8.833 4.166 1.00 97.88 223 SER A C 1
ATOM 1733 O O . SER A 1 223 ? -13.332 -9.618 3.217 1.00 97.88 223 SER A O 1
ATOM 1735 N N . PRO A 1 224 ? -14.258 -7.936 4.391 1.00 97.19 224 PRO A N 1
ATOM 1736 C CA . PRO A 1 224 ? -15.400 -7.772 3.493 1.00 97.19 224 PRO A CA 1
ATOM 1737 C C . PRO A 1 224 ? -15.068 -6.882 2.279 1.00 97.19 224 PRO A C 1
ATOM 1739 O O . PRO A 1 224 ? -15.939 -6.593 1.458 1.00 97.19 224 PRO A O 1
ATOM 1742 N N . VAL A 1 225 ? -13.824 -6.404 2.193 1.00 98.25 225 VAL A N 1
ATOM 1743 C CA . VAL A 1 225 ? -13.325 -5.410 1.240 1.00 98.25 225 VAL A CA 1
ATOM 1744 C C . VAL A 1 225 ? -12.189 -6.031 0.420 1.00 98.25 225 VAL A C 1
ATOM 1746 O O . VAL A 1 225 ? -11.390 -6.785 0.990 1.00 98.25 225 VAL A O 1
ATOM 1749 N N . PRO A 1 226 ? -12.071 -5.731 -0.890 1.00 98.81 226 PRO A N 1
ATOM 1750 C CA . PRO A 1 226 ? -10.943 -6.200 -1.683 1.00 98.81 226 PRO A CA 1
ATOM 1751 C C . PRO A 1 226 ? -9.606 -5.809 -1.056 1.00 98.81 226 PRO A C 1
ATOM 1753 O O . PRO A 1 226 ? -9.474 -4.717 -0.498 1.00 98.81 226 PRO A O 1
ATOM 1756 N N . TYR A 1 227 ? -8.601 -6.675 -1.156 1.00 98.94 227 TYR A N 1
ATOM 1757 C CA . TYR A 1 227 ? -7.306 -6.415 -0.541 1.00 98.94 227 TYR A CA 1
ATOM 1758 C C . TYR A 1 227 ? -6.113 -6.886 -1.368 1.00 98.94 227 TYR A C 1
ATOM 1760 O O . TYR A 1 227 ? -6.190 -7.851 -2.127 1.00 98.94 227 TYR A O 1
ATOM 1768 N N . ILE A 1 228 ? -4.975 -6.228 -1.141 1.00 98.94 228 ILE A N 1
ATOM 1769 C CA . ILE A 1 228 ? -3.637 -6.658 -1.562 1.00 98.94 228 ILE A CA 1
ATOM 1770 C C . ILE A 1 228 ? -2.736 -6.639 -0.324 1.00 98.94 228 ILE A C 1
ATOM 1772 O O . ILE A 1 228 ? -2.661 -5.639 0.391 1.00 98.94 228 ILE A O 1
ATOM 1776 N N . THR A 1 229 ? -2.048 -7.744 -0.053 1.00 98.88 229 THR A N 1
ATOM 1777 C CA . THR A 1 229 ? -1.190 -7.921 1.124 1.00 98.88 229 THR A CA 1
ATOM 1778 C C . THR A 1 229 ? 0.058 -8.754 0.810 1.00 98.88 229 THR A C 1
ATOM 1780 O O . THR A 1 229 ? 0.231 -9.243 -0.305 1.00 98.88 229 THR A O 1
ATOM 1783 N N . VAL A 1 230 ? 0.944 -8.913 1.796 1.00 98.38 230 VAL A N 1
ATOM 1784 C CA . VAL A 1 230 ? 2.150 -9.753 1.745 1.00 98.38 230 VAL A CA 1
ATOM 1785 C C . VAL A 1 230 ? 2.201 -10.608 3.007 1.00 98.38 230 VAL A C 1
ATOM 1787 O O . VAL A 1 230 ? 2.178 -10.060 4.104 1.00 98.38 230 VAL A O 1
ATOM 1790 N N . LYS A 1 231 ? 2.312 -11.933 2.892 1.00 98.12 231 LYS A N 1
ATOM 1791 C CA . LYS A 1 231 ? 2.354 -12.834 4.059 1.00 98.12 231 LYS A CA 1
ATOM 1792 C C . LYS A 1 231 ? 3.569 -12.620 4.975 1.00 98.12 231 LYS A C 1
ATOM 1794 O O . LYS A 1 231 ? 4.643 -12.210 4.535 1.00 98.12 231 LYS A O 1
ATOM 1799 N N . GLY A 1 232 ? 3.406 -12.961 6.256 1.00 98.25 232 GLY A N 1
ATOM 1800 C CA . GLY A 1 232 ? 4.479 -12.967 7.259 1.00 98.25 232 GLY A CA 1
ATOM 1801 C C . GLY A 1 232 ? 4.891 -11.573 7.744 1.00 98.25 232 GLY A C 1
ATOM 1802 O O . GLY A 1 232 ? 4.100 -10.639 7.725 1.00 98.25 232 GLY A O 1
ATOM 1803 N N . ASN A 1 233 ? 6.142 -11.407 8.176 1.00 98.19 233 ASN A N 1
ATOM 1804 C CA . ASN A 1 233 ? 6.630 -10.156 8.789 1.00 98.19 233 ASN A CA 1
ATOM 1805 C C . ASN A 1 233 ? 7.060 -9.083 7.774 1.00 98.19 233 ASN A C 1
ATOM 1807 O O . ASN A 1 233 ? 7.224 -7.914 8.130 1.00 98.19 233 ASN A O 1
ATOM 1811 N N . LYS A 1 234 ? 7.263 -9.483 6.512 1.00 98.50 234 LYS A N 1
ATOM 1812 C CA . LYS A 1 234 ? 7.708 -8.606 5.424 1.00 98.50 234 LYS A CA 1
ATOM 1813 C C . LYS A 1 234 ? 6.612 -7.625 5.015 1.00 98.50 234 LYS A C 1
ATOM 1815 O O . LYS A 1 234 ? 5.428 -7.923 5.106 1.00 98.50 234 LYS A O 1
ATOM 1820 N N . GLY A 1 235 ? 7.004 -6.458 4.536 1.00 98.25 235 GLY A N 1
ATOM 1821 C CA . GLY A 1 235 ? 6.091 -5.410 4.110 1.00 98.25 235 GLY A CA 1
ATOM 1822 C C . GLY A 1 235 ? 6.818 -4.082 4.098 1.00 98.25 235 GLY A C 1
ATOM 1823 O O . GLY A 1 235 ? 8.028 -4.036 3.872 1.00 98.25 235 GLY A O 1
ATOM 1824 N N . GLY A 1 236 ? 6.111 -3.006 4.415 1.00 98.38 236 GLY A N 1
ATOM 1825 C CA . GLY A 1 236 ? 6.746 -1.717 4.629 1.00 98.38 236 GLY A CA 1
ATOM 1826 C C . GLY A 1 236 ? 6.214 -0.651 3.694 1.00 98.38 236 GLY A C 1
ATOM 1827 O O . GLY A 1 236 ? 5.569 -0.918 2.678 1.00 98.38 236 GLY A O 1
ATOM 1828 N N . SER A 1 237 ? 6.559 0.589 4.026 1.00 98.75 237 SER A N 1
ATOM 1829 C CA . SER A 1 237 ? 6.129 1.750 3.253 1.00 98.75 237 SER A CA 1
ATOM 1830 C C . SER A 1 237 ? 6.576 1.712 1.784 1.00 98.75 237 SER A C 1
ATOM 1832 O O . SER A 1 237 ? 5.739 2.016 0.935 1.00 98.75 237 SER A O 1
ATOM 1834 N N . PRO A 1 238 ? 7.815 1.289 1.436 1.00 98.56 238 PRO A N 1
ATOM 1835 C CA . PRO A 1 238 ? 8.218 1.156 0.034 1.00 98.56 238 PRO A CA 1
ATOM 1836 C C . PRO A 1 238 ? 7.349 0.164 -0.743 1.00 98.56 238 PRO A C 1
ATOM 1838 O O . PRO A 1 238 ? 6.989 0.425 -1.888 1.00 98.56 238 PRO A O 1
ATOM 1841 N N . ILE A 1 239 ? 6.955 -0.943 -0.107 1.00 98.75 239 ILE A N 1
ATOM 1842 C CA . ILE A 1 239 ? 6.158 -1.990 -0.750 1.00 98.75 239 ILE A CA 1
ATOM 1843 C C . ILE A 1 239 ? 4.723 -1.510 -0.955 1.00 98.75 239 ILE A C 1
ATOM 1845 O O . ILE A 1 239 ? 4.230 -1.555 -2.079 1.00 98.75 239 ILE A O 1
ATOM 1849 N N . ALA A 1 240 ? 4.085 -0.959 0.081 1.00 98.88 240 ALA A N 1
ATOM 1850 C CA . ALA A 1 240 ? 2.746 -0.380 -0.037 1.00 98.88 240 ALA A CA 1
ATOM 1851 C C . ALA A 1 240 ? 2.687 0.728 -1.105 1.00 98.88 240 ALA A C 1
ATOM 1853 O O . ALA A 1 240 ? 1.791 0.731 -1.952 1.00 98.88 240 ALA A O 1
ATOM 1854 N N . ALA A 1 241 ? 3.679 1.625 -1.131 1.00 98.88 241 ALA A N 1
ATOM 1855 C CA . ALA A 1 241 ? 3.780 2.664 -2.153 1.00 98.88 241 ALA A CA 1
ATOM 1856 C C . ALA A 1 241 ? 4.021 2.084 -3.559 1.00 98.88 241 ALA A C 1
ATOM 1858 O O . ALA A 1 241 ? 3.453 2.584 -4.529 1.00 98.88 241 ALA A O 1
ATOM 1859 N N . SER A 1 242 ? 4.816 1.015 -3.693 1.00 98.69 242 SER A N 1
ATOM 1860 C CA . SER A 1 242 ? 5.051 0.352 -4.984 1.00 98.69 242 SER A CA 1
ATOM 1861 C C . SER A 1 242 ? 3.768 -0.229 -5.583 1.00 98.69 242 SER A C 1
ATOM 1863 O O . SER A 1 242 ? 3.552 -0.072 -6.788 1.00 98.69 242 SER A O 1
ATOM 1865 N N . VAL A 1 243 ? 2.894 -0.801 -4.741 1.00 98.88 243 VAL A N 1
ATOM 1866 C CA . VAL A 1 243 ? 1.566 -1.295 -5.132 1.00 98.88 243 VAL A CA 1
ATOM 1867 C C . VAL A 1 243 ? 0.675 -0.132 -5.553 1.00 98.88 243 VAL A C 1
ATOM 1869 O O . VAL A 1 243 ? 0.134 -0.165 -6.651 1.00 98.88 243 VAL A O 1
ATOM 1872 N N . CYS A 1 244 ? 0.593 0.942 -4.759 1.00 98.81 244 CYS A N 1
ATOM 1873 C CA . CYS A 1 244 ? -0.169 2.141 -5.137 1.00 98.81 244 CYS A CA 1
ATOM 1874 C C . CYS A 1 244 ? 0.281 2.683 -6.500 1.00 98.81 244 CYS A C 1
ATOM 1876 O O . CYS A 1 244 ? -0.530 2.928 -7.391 1.00 98.81 244 CYS A O 1
ATOM 1878 N N . ASN A 1 245 ? 1.594 2.814 -6.697 1.00 98.44 245 ASN A N 1
ATOM 1879 C CA . ASN A 1 245 ? 2.150 3.268 -7.963 1.00 98.44 245 ASN A CA 1
ATOM 1880 C C . ASN A 1 245 ? 1.823 2.291 -9.104 1.00 98.44 245 ASN A C 1
ATOM 1882 O O . ASN A 1 245 ? 1.685 2.736 -10.241 1.00 98.44 245 ASN A O 1
ATOM 1886 N N . ALA A 1 246 ? 1.762 0.977 -8.844 1.00 98.00 246 ALA A N 1
ATOM 1887 C CA . ALA A 1 246 ? 1.422 -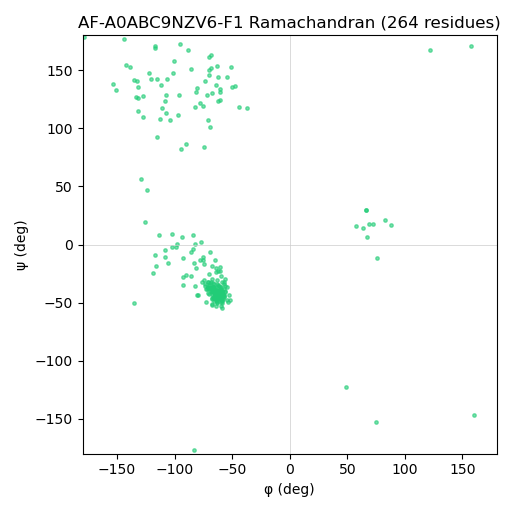0.038 -9.848 1.00 98.00 246 ALA A CA 1
ATOM 1888 C C . ALA A 1 246 ? 0.037 0.175 -10.425 1.00 98.00 246 ALA A C 1
ATOM 1890 O O . ALA A 1 246 ? -0.110 0.140 -11.645 1.00 98.00 246 ALA A O 1
ATOM 1891 N N . LEU A 1 247 ? -0.917 0.492 -9.555 1.00 98.38 247 LEU A N 1
ATOM 1892 C CA . LEU A 1 247 ? -2.274 0.846 -9.946 1.00 98.38 247 LEU A CA 1
ATOM 1893 C C . LEU A 1 247 ? -2.297 2.187 -10.688 1.00 98.38 247 LEU A C 1
ATOM 1895 O O . LEU A 1 247 ? -2.860 2.280 -11.773 1.00 98.38 247 LEU A O 1
ATOM 1899 N N . LEU A 1 248 ? -1.612 3.211 -10.168 1.00 97.19 248 LEU A N 1
ATOM 1900 C CA . LEU A 1 248 ? -1.568 4.533 -10.805 1.00 97.19 248 LEU A CA 1
ATOM 1901 C C . LEU A 1 248 ? -0.968 4.485 -12.215 1.00 97.19 248 LEU A C 1
ATOM 1903 O O . LEU A 1 248 ? -1.450 5.177 -13.108 1.00 97.19 248 LEU A O 1
ATOM 1907 N N . TYR A 1 249 ? 0.074 3.679 -12.435 1.00 95.06 249 TYR A N 1
ATOM 1908 C CA . TYR A 1 249 ? 0.787 3.667 -13.714 1.00 95.06 249 TYR A CA 1
ATOM 1909 C C . TYR A 1 249 ? 0.060 2.916 -14.837 1.00 95.06 249 TYR A C 1
ATOM 1911 O O . TYR A 1 249 ? 0.608 2.817 -15.923 1.00 95.06 249 TYR A O 1
ATOM 1919 N N . THR A 1 250 ? -1.143 2.395 -14.592 1.00 92.06 250 THR A N 1
ATOM 1920 C CA . THR A 1 250 ? -1.968 1.735 -15.621 1.00 92.06 250 THR A CA 1
ATOM 1921 C C . THR A 1 250 ? -2.620 2.702 -16.616 1.00 92.06 250 THR A C 1
ATOM 1923 O O . THR A 1 250 ? -3.054 2.266 -17.672 1.00 92.06 250 THR A O 1
ATOM 1926 N N . ASP A 1 251 ? -2.690 3.999 -16.290 1.00 88.12 251 ASP A N 1
ATOM 1927 C CA . ASP A 1 251 ? -3.314 5.042 -17.130 1.00 88.12 251 ASP A CA 1
ATOM 1928 C C . ASP A 1 251 ? -2.347 6.204 -17.400 1.00 88.12 251 ASP A C 1
ATOM 1930 O O . ASP A 1 251 ? -2.774 7.320 -17.696 1.00 88.12 251 ASP A O 1
ATOM 1934 N N . VAL A 1 252 ? -1.033 6.0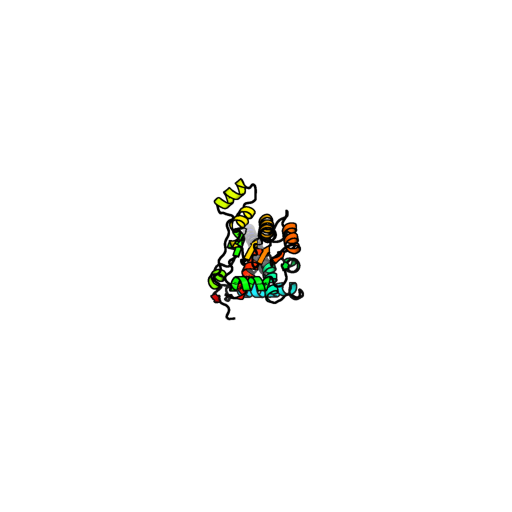06 -17.228 1.00 89.94 252 VAL A N 1
ATOM 1935 C CA . VAL A 1 252 ? -0.056 7.088 -17.423 1.00 89.94 252 VAL A CA 1
ATOM 1936 C C . VAL A 1 252 ? 1.116 6.656 -18.289 1.00 89.94 252 VAL A C 1
ATOM 1938 O O . VAL A 1 252 ? 1.769 5.642 -18.055 1.00 89.94 252 VAL A O 1
ATOM 1941 N N . LYS A 1 253 ? 1.476 7.528 -19.225 1.00 89.19 253 LYS A N 1
ATOM 1942 C CA . LYS A 1 253 ? 2.653 7.348 -20.064 1.00 89.19 253 LYS A CA 1
ATOM 1943 C C . LYS A 1 253 ? 3.911 7.790 -19.321 1.00 89.19 253 LYS A C 1
ATOM 1945 O O . LYS A 1 253 ? 3.969 8.906 -18.792 1.00 89.19 253 LYS A O 1
ATOM 1950 N N . ARG A 1 254 ? 4.939 6.936 -19.336 1.00 90.31 254 ARG A N 1
ATOM 1951 C CA . ARG A 1 254 ? 6.290 7.249 -18.844 1.00 90.31 254 ARG A CA 1
ATOM 1952 C C . ARG A 1 254 ? 7.286 7.312 -20.002 1.00 90.31 254 ARG A C 1
ATOM 1954 O O . ARG A 1 254 ? 7.239 6.462 -20.887 1.00 90.31 254 ARG A O 1
ATOM 1961 N N . ASN A 1 255 ? 8.172 8.305 -19.999 1.00 88.69 255 ASN A N 1
ATOM 1962 C CA . ASN A 1 255 ? 9.211 8.456 -21.024 1.00 88.69 255 ASN A CA 1
ATOM 1963 C C . ASN A 1 255 ? 10.456 7.599 -20.747 1.00 88.69 255 ASN A C 1
ATOM 1965 O O . ASN A 1 255 ? 10.525 6.869 -19.758 1.00 88.69 255 ASN A O 1
ATOM 1969 N N . ASP A 1 256 ? 11.478 7.736 -21.594 1.00 87.06 256 ASP A N 1
ATOM 1970 C CA . ASP A 1 256 ? 12.750 7.002 -21.479 1.00 87.06 256 ASP A CA 1
ATOM 1971 C C . ASP A 1 256 ? 13.564 7.350 -20.219 1.00 87.06 256 ASP A C 1
ATOM 1973 O O . ASP A 1 256 ? 14.500 6.642 -19.843 1.00 87.06 256 ASP A O 1
ATOM 1977 N N . MET A 1 257 ? 13.191 8.433 -19.541 1.00 89.00 257 MET A N 1
ATOM 1978 C CA . MET A 1 257 ? 13.746 8.862 -18.259 1.00 89.00 257 MET A CA 1
ATOM 1979 C C . MET A 1 257 ? 12.820 8.516 -17.082 1.00 89.00 257 MET A C 1
ATOM 1981 O O . MET A 1 257 ? 13.069 8.956 -15.961 1.00 89.00 257 MET A O 1
ATOM 1985 N N . LEU A 1 258 ? 11.768 7.727 -17.327 1.00 86.69 258 LEU A N 1
ATOM 1986 C CA . LEU A 1 258 ? 10.742 7.302 -16.370 1.00 86.69 258 LEU A CA 1
ATOM 1987 C C . LEU A 1 258 ? 9.896 8.446 -15.786 1.00 86.69 258 LEU A C 1
ATOM 1989 O O . LEU A 1 258 ? 9.152 8.240 -14.823 1.00 86.69 258 LEU A O 1
ATOM 1993 N N . PHE A 1 259 ? 9.954 9.640 -16.381 1.00 90.56 259 PHE A N 1
ATOM 1994 C CA . PHE A 1 259 ? 9.055 10.732 -16.026 1.00 90.56 259 PHE A CA 1
ATOM 1995 C C . PHE A 1 259 ? 7.661 10.471 -16.571 1.00 90.56 259 PHE A C 1
ATOM 1997 O O . PHE A 1 259 ? 7.496 10.013 -17.699 1.00 90.56 259 PHE A O 1
ATOM 2004 N N . VAL A 1 260 ? 6.660 10.807 -15.762 1.00 91.81 260 VAL A N 1
ATOM 2005 C CA . VAL A 1 260 ? 5.257 10.756 -16.162 1.00 91.81 260 VAL A CA 1
ATOM 2006 C C . VAL A 1 260 ? 4.945 11.978 -17.034 1.00 91.81 260 VAL A C 1
ATOM 2008 O O . VAL A 1 260 ? 5.130 13.107 -16.579 1.00 91.81 260 VAL A O 1
ATOM 2011 N N . GLU A 1 261 ? 4.477 11.764 -18.264 1.00 90.31 261 GLU A N 1
ATOM 2012 C CA . GLU A 1 261 ? 4.295 12.833 -19.267 1.00 90.31 261 GLU A CA 1
ATOM 2013 C C . GLU A 1 261 ? 2.843 13.076 -19.690 1.00 90.31 261 GLU A C 1
ATOM 2015 O O . GLU A 1 261 ? 2.528 14.132 -20.237 1.00 90.31 261 GLU A O 1
ATOM 2020 N N . GLY A 1 262 ? 1.944 12.126 -19.453 1.00 88.50 262 GLY A N 1
ATOM 2021 C CA . GLY A 1 262 ? 0.556 12.233 -19.896 1.00 88.50 262 GLY A CA 1
ATOM 2022 C C . GLY A 1 262 ? -0.278 11.034 -19.476 1.00 88.50 262 GLY A C 1
ATOM 2023 O O . GLY A 1 262 ? 0.241 10.097 -18.866 1.00 88.50 262 GLY A O 1
ATOM 2024 N N . LYS A 1 263 ? -1.568 11.064 -19.822 1.00 86.31 263 LYS A N 1
ATOM 2025 C CA . LYS A 1 263 ? -2.412 9.870 -19.753 1.00 86.31 263 LYS A CA 1
ATOM 2026 C C . LYS A 1 263 ? -2.007 8.867 -20.829 1.00 86.31 263 LYS A C 1
ATOM 2028 O O . LYS A 1 263 ? -1.579 9.258 -21.917 1.00 86.31 263 LYS A O 1
ATOM 2033 N N . GLU A 1 264 ? -2.127 7.589 -20.510 1.00 80.69 264 GLU A N 1
ATOM 2034 C CA . GLU A 1 264 ? -2.046 6.515 -21.494 1.00 80.69 264 GLU A CA 1
ATOM 2035 C C . GLU A 1 264 ? -3.327 6.561 -22.339 1.00 80.69 264 GLU A C 1
ATOM 2037 O O . GLU A 1 264 ? -4.427 6.676 -21.804 1.00 80.69 264 GLU A O 1
ATOM 2042 N N . SER A 1 265 ? -3.212 6.574 -23.666 1.00 63.62 265 SER A N 1
ATOM 2043 C CA . SER A 1 265 ? -4.394 6.482 -24.526 1.00 63.62 265 SER A CA 1
ATOM 2044 C C . SER A 1 265 ? -4.943 5.058 -24.434 1.00 63.62 265 SER A C 1
ATOM 2046 O O . SER A 1 265 ? -4.296 4.148 -24.956 1.00 63.62 265 SER A O 1
ATOM 2048 N N . LYS A 1 266 ? -6.082 4.879 -23.757 1.00 56.94 266 LYS A N 1
ATOM 2049 C CA . LYS A 1 266 ? -6.855 3.629 -23.780 1.00 56.94 266 LYS A CA 1
ATOM 2050 C C . LYS A 1 266 ? -7.447 3.371 -25.166 1.00 56.94 266 LYS A C 1
ATOM 2052 O O . LYS A 1 266 ? -7.875 4.357 -25.811 1.00 56.94 266 LYS A O 1
#

Radius of gyration: 31.69 Å; Cα contacts (8 Å, |Δi|>4): 432; chains: 1; bounding box: 122×37×50 Å

Mean predicted aligned error: 9.56 Å

Secondary structure (DSSP, 8-state):
-HHHHHHHHHHHHHHHHHHHHHHHHHHHHHHHHHHHHHHHTT--S------HHHHHHHHHHHHHHHHGGG---HHHHHHHHHHHHHHT-TTHHHHEEE-TTHHHHHHHHHHTT--EEESSHHHHHHS-HHHHHHHT--EEE-TT-HHHHHHHHHHTS-HHHHHHHHHGGGGTTSEEEESS-HHHHHHHHHHHHHS----SEEEE----SSSHHHHHHHHHHH-SS-EEEESTT---HHHHHHHHHHHHGGGEEE-TT--EEEE---

pLDDT: mean 91.05, std 13.24, range [44.94, 98.94]

Sequence (266 aa):
MVLIQNYKLLWILVSMLLLSIVHVLNLKVTWYHQMMNSLNYGRTLMDYVKNPKAIEDKSMEIIYDYVKDLGLTDDEVRVVSRTVHASGDVEYAQLVKMSPDAVQKGIEALDNGADIYTDVEMVRTGISKPALKIRGNEVHCLIKDENVAKMAKELGVTRSIAAMRTFGKQLEGQIVAIGNAPTALYEVLRLALEEGIKPALIIGIPVGFVGAAESKDYLMEVSPVPYITVKGNKGGSPIAASVCNALLYTDVKRNDMLFVEGKESK